Protein AF-A0A062BKN6-F1 (afdb_monomer_lite)

Structure (mmCIF, N/CA/C/O backbone):
data_AF-A0A062BKN6-F1
#
_entry.id   AF-A0A062BKN6-F1
#
loop_
_atom_site.group_PDB
_atom_site.id
_atom_site.type_symbol
_atom_site.label_atom_id
_atom_site.label_alt_id
_atom_site.label_comp_id
_atom_site.label_asym_id
_atom_site.label_entity_id
_atom_site.label_seq_id
_atom_site.pdbx_PDB_ins_code
_atom_site.Cartn_x
_atom_site.Cartn_y
_atom_site.Cartn_z
_atom_site.occupancy
_atom_site.B_iso_or_equiv
_atom_site.auth_seq_id
_atom_site.auth_comp_id
_atom_site.auth_asym_id
_atom_site.auth_atom_id
_atom_site.pdbx_PDB_model_num
ATOM 1 N N . MET A 1 1 ? -64.769 37.125 44.076 1.00 59.03 1 MET A N 1
ATOM 2 C CA . MET A 1 1 ? -63.459 36.777 44.674 1.00 59.03 1 MET A CA 1
ATOM 3 C C . MET A 1 1 ? -63.442 35.307 45.115 1.00 59.03 1 MET A C 1
ATOM 5 O O . MET A 1 1 ? -62.519 34.602 44.735 1.00 59.03 1 MET A O 1
ATOM 9 N N . ASP A 1 2 ? -64.497 34.816 45.781 1.00 69.06 2 ASP A N 1
ATOM 10 C CA . ASP A 1 2 ? -64.629 33.417 46.248 1.00 69.06 2 ASP A CA 1
ATOM 11 C C . ASP A 1 2 ? -64.560 32.317 45.176 1.00 69.06 2 ASP A C 1
ATOM 13 O O . ASP A 1 2 ? -63.909 31.297 45.391 1.00 69.06 2 ASP A O 1
ATOM 17 N N . GLU A 1 3 ? -65.196 32.485 44.014 1.00 72.38 3 GLU A N 1
ATOM 18 C CA . GLU A 1 3 ? -65.127 31.472 42.941 1.00 72.38 3 GLU A CA 1
ATOM 19 C C . GLU A 1 3 ? -63.709 31.292 42.389 1.00 72.38 3 GLU A C 1
ATOM 21 O O . GLU A 1 3 ? -63.304 30.185 42.033 1.00 72.38 3 GLU A O 1
ATOM 26 N N . LEU A 1 4 ? -62.927 32.370 42.371 1.00 70.56 4 LEU A N 1
ATOM 27 C CA . LEU A 1 4 ? -61.546 32.377 41.893 1.00 70.56 4 LEU A CA 1
ATOM 28 C C . LEU A 1 4 ? -60.621 31.659 42.892 1.00 70.56 4 LEU A C 1
ATOM 30 O O . LEU A 1 4 ? -59.760 30.874 42.492 1.00 70.56 4 LEU A O 1
ATOM 34 N N . LEU A 1 5 ? -60.861 31.844 44.194 1.00 73.31 5 LEU A N 1
ATOM 35 C CA . LEU A 1 5 ? -60.201 31.102 45.274 1.00 73.31 5 LEU A CA 1
ATOM 36 C C . LEU A 1 5 ? -60.530 29.603 45.222 1.00 73.31 5 LEU A C 1
ATOM 38 O O . LEU A 1 5 ? -59.617 28.787 45.167 1.00 73.31 5 LEU A O 1
ATOM 42 N N . LYS A 1 6 ? -61.809 29.225 45.108 1.00 77.81 6 LYS A N 1
ATOM 43 C CA . LYS A 1 6 ? -62.216 27.808 45.003 1.00 77.81 6 LYS A CA 1
ATOM 44 C C . LYS A 1 6 ? -61.633 27.115 43.771 1.00 77.81 6 LYS A C 1
ATOM 46 O O . LYS A 1 6 ? -61.153 25.986 43.853 1.00 77.81 6 LYS A O 1
ATOM 51 N N . THR A 1 7 ? -61.648 27.796 42.625 1.00 77.81 7 THR A N 1
ATOM 52 C CA . THR A 1 7 ? -61.095 27.257 41.373 1.00 77.81 7 THR A CA 1
ATOM 53 C C . THR A 1 7 ? -59.583 27.068 41.476 1.00 77.81 7 THR A C 1
ATOM 55 O O . THR A 1 7 ? -59.047 26.046 41.050 1.00 77.81 7 THR A O 1
ATOM 58 N N . SER A 1 8 ? -58.882 28.027 42.078 1.00 76.44 8 SER A N 1
ATOM 59 C CA . SER A 1 8 ? -57.432 27.949 42.241 1.00 76.44 8 SER A CA 1
ATOM 60 C C . SER A 1 8 ? -57.013 26.889 43.277 1.00 76.44 8 SER A C 1
ATOM 62 O O . SER A 1 8 ? -56.055 26.155 43.028 1.00 76.44 8 SER A O 1
ATOM 64 N N . GLU A 1 9 ? -57.767 26.707 44.369 1.00 80.06 9 GLU A N 1
ATOM 65 C CA . GLU A 1 9 ? -57.581 25.594 45.315 1.00 80.06 9 GLU A CA 1
ATOM 66 C C . GLU A 1 9 ? -57.791 24.227 44.657 1.00 80.06 9 GLU A C 1
ATOM 68 O O . GLU A 1 9 ? -56.998 23.306 44.871 1.00 80.06 9 GLU A O 1
ATOM 73 N N . PHE A 1 10 ? -58.821 24.090 43.817 1.00 84.06 10 PHE A N 1
ATOM 74 C CA . PHE A 1 10 ? -59.066 22.864 43.058 1.00 84.06 10 PHE A CA 1
ATOM 75 C C . PHE A 1 10 ? -57.893 22.528 42.125 1.00 84.06 10 PHE A C 1
ATOM 77 O O . PHE A 1 10 ? -57.417 21.390 42.119 1.00 84.06 10 PHE A O 1
ATOM 84 N N . ILE A 1 11 ? -57.382 23.518 41.382 1.00 82.31 11 ILE A N 1
ATOM 85 C CA . ILE A 1 11 ? -56.224 23.349 40.488 1.00 82.31 11 ILE A CA 1
ATOM 86 C C . ILE A 1 11 ? -54.983 22.930 41.281 1.00 82.31 11 ILE A C 1
ATOM 88 O O . ILE A 1 11 ? -54.288 22.004 40.868 1.00 82.31 11 ILE A O 1
ATOM 92 N N . LYS A 1 12 ? -54.727 23.552 42.438 1.00 82.69 12 LYS A N 1
ATOM 93 C CA . LYS A 1 12 ? -53.606 23.189 43.315 1.00 82.69 12 LYS A CA 1
ATOM 94 C C . LYS A 1 12 ? -53.723 21.754 43.825 1.00 82.69 12 LYS A C 1
ATOM 96 O O . LYS A 1 12 ? -52.754 21.004 43.764 1.00 82.69 12 LYS A O 1
ATOM 101 N N . ASN A 1 13 ? -54.889 21.366 44.339 1.00 83.69 13 ASN A N 1
ATOM 102 C CA . ASN A 1 13 ? -55.091 20.021 44.874 1.00 83.69 13 ASN A CA 1
ATOM 103 C C . ASN A 1 13 ? -54.926 18.968 43.776 1.00 83.69 13 ASN A C 1
ATOM 105 O O . ASN A 1 13 ? -54.244 17.971 43.993 1.00 83.69 13 ASN A O 1
ATOM 109 N N . LYS A 1 14 ? -55.455 19.237 42.575 1.00 85.62 14 LYS A N 1
ATOM 110 C CA . LYS A 1 14 ? -55.257 18.374 41.409 1.00 85.62 14 LYS A CA 1
ATOM 111 C C . LYS A 1 14 ? -53.783 18.292 41.000 1.00 85.62 14 LYS A C 1
ATOM 113 O O . LYS A 1 14 ? -53.287 17.190 40.800 1.00 85.62 14 LYS A O 1
ATOM 118 N N . ALA A 1 15 ? -53.066 19.418 40.947 1.00 82.31 15 ALA A N 1
ATOM 119 C CA . ALA A 1 15 ? -51.631 19.440 40.653 1.00 82.31 15 ALA A CA 1
ATOM 120 C C . ALA A 1 15 ? -50.822 18.628 41.679 1.00 82.31 15 ALA A C 1
ATOM 122 O O . ALA A 1 15 ? -49.964 17.844 41.292 1.00 82.31 15 ALA A O 1
ATOM 123 N N . LYS A 1 16 ? -51.156 18.725 42.971 1.00 82.25 16 LYS A N 1
ATOM 124 C CA . LYS A 1 16 ? -50.506 17.955 44.040 1.00 82.25 16 LYS A CA 1
ATOM 125 C C . LYS A 1 16 ? -50.763 16.446 43.931 1.00 82.25 16 LYS A C 1
ATOM 127 O O . LYS A 1 16 ? -49.864 15.652 44.194 1.00 82.25 16 LYS A O 1
ATOM 132 N N . THR A 1 17 ? -51.967 16.029 43.536 1.00 84.44 17 THR A N 1
ATOM 133 C CA . THR A 1 17 ? -52.257 14.612 43.254 1.00 84.44 17 THR A CA 1
ATOM 134 C C . THR A 1 17 ? -51.432 14.105 42.068 1.00 84.44 17 THR A C 1
ATOM 136 O O . THR A 1 17 ? -50.849 13.023 42.140 1.00 84.44 17 THR A O 1
ATOM 139 N N . GLU A 1 18 ? -51.311 14.900 41.005 1.00 84.56 18 GLU A N 1
ATOM 140 C CA . GLU A 1 18 ? -50.476 14.556 39.849 1.00 84.56 18 GLU A CA 1
ATOM 141 C C . GLU A 1 18 ? -48.975 14.505 40.216 1.00 84.56 18 GLU A C 1
ATOM 143 O O . GLU A 1 18 ? -48.290 13.573 39.804 1.00 84.56 18 GLU A O 1
ATOM 148 N N . GLU A 1 19 ? -48.457 15.415 41.056 1.00 79.12 19 GLU A N 1
ATOM 149 C CA . GLU A 1 19 ? -47.071 15.356 41.577 1.00 79.12 19 GLU A CA 1
ATOM 150 C C . GLU A 1 19 ? -46.770 14.015 42.258 1.00 79.12 19 GLU A C 1
ATOM 152 O O . GLU A 1 19 ? -45.722 13.414 42.019 1.00 79.12 19 GLU A O 1
ATOM 157 N N . THR A 1 20 ? -47.702 13.514 43.080 1.00 77.75 20 THR A N 1
ATOM 158 C CA . THR A 1 20 ? -47.538 12.209 43.741 1.00 77.75 20 THR A CA 1
ATOM 159 C C . THR A 1 20 ? -47.591 11.036 42.764 1.00 77.75 20 THR A C 1
ATOM 161 O O . THR A 1 20 ? -46.888 10.048 42.964 1.00 77.75 20 THR A O 1
ATOM 164 N N . PHE A 1 21 ? -48.375 11.145 41.686 1.00 81.00 21 PHE A N 1
ATOM 165 C CA . PHE A 1 21 ? -48.460 10.123 40.641 1.00 81.00 21 PHE A CA 1
ATOM 166 C C . PHE A 1 21 ? -47.182 10.057 39.786 1.00 81.00 21 PHE A C 1
ATOM 168 O O . PHE A 1 21 ? -46.759 8.974 39.383 1.00 81.00 21 PHE A O 1
ATOM 175 N N . TYR A 1 22 ? -46.536 11.202 39.544 1.00 83.31 22 TYR A N 1
ATOM 176 C CA . TYR A 1 22 ? -45.277 11.311 38.794 1.00 83.31 22 TYR A CA 1
ATOM 177 C C . TYR A 1 22 ? -44.025 11.318 39.687 1.00 83.31 22 TYR A C 1
ATOM 179 O O . TYR A 1 22 ? -42.979 11.844 39.292 1.00 83.31 22 TYR A O 1
ATOM 187 N N . ALA A 1 23 ? -44.112 10.736 40.885 1.00 76.94 23 ALA A N 1
ATOM 188 C CA . ALA A 1 23 ? -42.950 10.526 41.737 1.00 76.94 23 ALA A CA 1
ATOM 189 C C . ALA A 1 23 ? -41.896 9.657 41.024 1.00 76.94 23 ALA A C 1
ATOM 191 O O . ALA A 1 23 ? -42.231 8.715 40.302 1.00 76.94 23 ALA A O 1
ATOM 192 N N . ALA A 1 24 ? -40.620 9.995 41.219 1.00 78.19 24 ALA A N 1
ATOM 193 C CA . ALA A 1 24 ? -39.510 9.331 40.545 1.00 78.19 24 ALA A CA 1
ATOM 194 C C . ALA A 1 24 ? -39.368 7.871 41.000 1.00 78.19 24 ALA A C 1
ATOM 196 O O . ALA A 1 24 ? -39.336 7.595 42.203 1.00 78.19 24 ALA A O 1
ATOM 197 N N . ALA A 1 25 ? -39.223 6.953 40.044 1.00 80.19 25 ALA A N 1
ATOM 198 C CA . ALA A 1 25 ? -38.857 5.568 40.314 1.00 80.19 25 ALA A CA 1
ATOM 199 C C . ALA A 1 25 ? -37.353 5.338 40.093 1.00 80.19 25 ALA A C 1
ATOM 201 O O . ALA A 1 25 ? -36.743 5.873 39.164 1.00 80.19 25 ALA A O 1
ATOM 202 N N . THR A 1 26 ? -36.742 4.496 40.927 1.00 82.12 26 THR A N 1
ATOM 203 C CA . THR A 1 26 ? -35.334 4.111 40.765 1.00 82.12 26 THR A CA 1
ATOM 204 C C . THR A 1 26 ? -35.202 3.079 39.645 1.00 82.12 26 THR A C 1
ATOM 206 O O . THR A 1 26 ? -35.396 1.889 39.872 1.00 82.12 26 THR A O 1
ATOM 209 N N . VAL A 1 27 ? -34.874 3.542 38.436 1.00 89.62 27 VAL A N 1
ATOM 210 C CA . VAL A 1 27 ? -34.699 2.692 37.237 1.00 89.62 27 VAL A CA 1
ATOM 211 C C . VAL A 1 27 ? -33.240 2.530 36.798 1.00 89.62 27 VAL A C 1
ATOM 213 O O . VAL A 1 27 ? -32.940 1.699 35.946 1.00 89.62 27 VAL A O 1
ATOM 216 N N . LEU A 1 28 ? -32.315 3.318 37.361 1.00 90.00 28 LEU A N 1
ATOM 217 C CA . LEU A 1 28 ? -30.899 3.242 36.999 1.00 90.00 28 LEU A CA 1
ATOM 218 C C . LEU A 1 28 ? -30.250 1.988 37.611 1.00 90.00 28 LEU A C 1
ATOM 220 O O . LEU A 1 28 ? -30.329 1.800 38.830 1.00 90.00 28 LEU A O 1
ATOM 224 N N . PRO A 1 29 ? -29.588 1.138 36.805 1.00 91.00 29 PRO A N 1
ATOM 225 C CA . PRO A 1 29 ? -28.905 -0.041 37.310 1.00 91.00 29 PRO A CA 1
ATOM 226 C C . PRO A 1 29 ? -27.623 0.356 38.048 1.00 91.00 29 PRO A C 1
ATOM 228 O O . PRO A 1 29 ? -27.128 1.481 37.947 1.00 91.00 29 PRO A O 1
ATOM 231 N N . LYS A 1 30 ? -27.052 -0.593 38.793 1.00 92.56 30 LYS A N 1
ATOM 232 C CA . LYS A 1 30 ? -25.771 -0.380 39.469 1.00 92.56 30 LYS A CA 1
ATOM 233 C C . LYS A 1 30 ? -24.643 -0.278 38.436 1.00 92.56 30 LYS A C 1
ATOM 235 O O . LYS A 1 30 ? -24.323 -1.260 37.757 1.00 92.56 30 LYS A O 1
ATOM 240 N N . MET A 1 31 ? -24.029 0.899 38.374 1.00 93.44 31 MET A N 1
ATOM 241 C CA . MET A 1 31 ? -22.908 1.208 37.486 1.00 93.44 31 MET A CA 1
ATOM 242 C C . MET A 1 31 ? -21.571 1.159 38.223 1.00 93.44 31 MET A C 1
ATOM 244 O O . MET A 1 31 ? -21.506 1.311 39.447 1.00 93.44 31 MET A O 1
ATOM 248 N N . ASN A 1 32 ? -20.507 0.939 37.463 1.00 94.06 32 ASN A N 1
ATOM 249 C CA . ASN A 1 32 ? -19.136 1.057 37.926 1.00 94.06 32 ASN A CA 1
ATOM 250 C C . ASN A 1 32 ? -18.758 2.537 38.085 1.00 94.06 32 ASN A C 1
ATOM 252 O O . ASN A 1 32 ? -19.298 3.411 37.411 1.00 94.06 32 ASN A O 1
ATOM 256 N N . SER A 1 33 ? -17.835 2.848 38.995 1.00 89.12 33 SER A N 1
ATOM 257 C CA . SER A 1 33 ? -17.356 4.222 39.151 1.00 89.12 33 SER A CA 1
ATOM 258 C C . SER A 1 33 ? -16.526 4.656 37.937 1.00 89.12 33 SER A C 1
ATOM 260 O O . SER A 1 33 ? -15.836 3.855 37.312 1.00 89.12 33 SER A O 1
ATOM 262 N N . ASN A 1 34 ? -16.566 5.955 37.630 1.00 88.62 34 ASN A N 1
ATOM 263 C CA . ASN A 1 34 ? -15.810 6.588 36.541 1.00 88.62 34 ASN A CA 1
ATOM 264 C C . ASN A 1 34 ? -16.203 6.166 35.114 1.00 88.62 34 ASN A C 1
ATOM 266 O O . ASN A 1 34 ? -15.453 6.462 34.184 1.00 88.62 34 ASN A O 1
ATOM 270 N N . THR A 1 35 ? -17.366 5.543 34.917 1.00 95.56 35 THR A N 1
ATOM 271 C CA . THR A 1 35 ? -17.925 5.319 33.576 1.00 95.56 35 THR A CA 1
ATOM 272 C C . THR A 1 35 ? -18.806 6.497 33.155 1.00 95.56 35 THR A C 1
ATOM 274 O O . THR A 1 35 ? -19.274 7.288 33.982 1.00 95.56 35 THR A O 1
ATOM 277 N N . THR A 1 36 ? -19.026 6.679 31.856 1.00 94.38 36 THR A N 1
ATOM 278 C CA . THR A 1 36 ? -19.941 7.719 31.363 1.00 94.38 36 THR A CA 1
ATOM 279 C C . THR A 1 36 ? -21.377 7.463 31.834 1.00 94.38 36 THR A C 1
ATOM 281 O O . THR A 1 36 ? -21.994 8.400 32.352 1.00 94.38 36 THR A O 1
ATOM 284 N N . PRO A 1 37 ? -21.915 6.224 31.766 1.00 94.44 37 PRO A N 1
ATOM 285 C CA . PRO A 1 37 ? -23.248 5.926 32.284 1.00 94.44 37 PRO A CA 1
ATOM 286 C C . PRO A 1 37 ? -23.407 6.157 33.789 1.00 94.44 37 PRO A C 1
ATOM 288 O O . PRO A 1 37 ? -24.498 6.518 34.223 1.00 94.44 37 PRO A O 1
ATOM 291 N N . SER A 1 38 ? -22.348 6.020 34.599 1.00 93.75 38 SER A N 1
ATOM 292 C CA . SER A 1 38 ? -22.441 6.252 36.050 1.00 93.75 38 SER A CA 1
ATOM 293 C C . SER A 1 38 ? -22.750 7.705 36.424 1.00 93.75 38 SER A C 1
ATOM 295 O O . SER A 1 38 ? -23.098 7.980 37.569 1.00 93.75 38 SER A O 1
ATOM 297 N N . LYS A 1 39 ? -22.580 8.647 35.487 1.00 92.25 39 LYS A N 1
ATOM 298 C CA . LYS A 1 39 ? -22.867 10.079 35.674 1.00 92.25 39 LYS A CA 1
ATOM 299 C C . LYS A 1 39 ? -24.294 10.456 35.269 1.00 92.25 39 LYS A C 1
ATOM 301 O O . LYS A 1 39 ? -24.671 11.618 35.410 1.00 92.25 39 LYS A O 1
ATOM 306 N N . LEU A 1 40 ? -25.074 9.510 34.744 1.00 92.75 40 LEU A N 1
ATOM 307 C CA . LEU A 1 40 ? -26.446 9.750 34.320 1.00 92.75 40 LEU A CA 1
ATOM 308 C C . LEU A 1 40 ? -27.325 10.088 35.529 1.00 92.75 40 LEU A C 1
ATOM 310 O O . LEU A 1 40 ? -27.456 9.298 36.461 1.00 92.75 40 LEU A O 1
ATOM 314 N N . VAL A 1 41 ? -27.971 11.251 35.478 1.00 91.75 41 VAL A N 1
ATOM 315 C CA . VAL A 1 41 ? -28.965 11.683 36.463 1.00 91.75 41 VAL A CA 1
ATOM 316 C C . VAL A 1 41 ? -30.269 11.956 35.731 1.00 91.75 41 VAL A C 1
ATOM 318 O O . VAL A 1 41 ? -30.311 12.777 34.817 1.00 91.75 41 VAL A O 1
ATOM 321 N N . ILE A 1 42 ? -31.340 11.270 36.130 1.00 91.94 42 ILE A N 1
ATOM 322 C CA . ILE A 1 42 ? -32.671 11.490 35.560 1.00 91.94 42 ILE A CA 1
ATOM 323 C C . ILE A 1 42 ? -33.225 12.803 36.116 1.00 91.94 42 ILE A C 1
ATOM 325 O O . ILE A 1 42 ? -33.408 12.953 37.323 1.00 91.94 42 ILE A O 1
ATOM 329 N N . SER A 1 43 ? -33.495 13.754 35.227 1.00 91.31 43 SER A N 1
ATOM 330 C CA . SER A 1 43 ? -34.056 15.059 35.570 1.00 91.31 43 SER A CA 1
ATOM 331 C C . SER A 1 43 ? -35.005 15.550 34.477 1.00 91.31 43 SER A C 1
ATOM 333 O O . SER A 1 43 ? -35.022 15.036 33.358 1.00 91.31 43 SER A O 1
ATOM 335 N N . ALA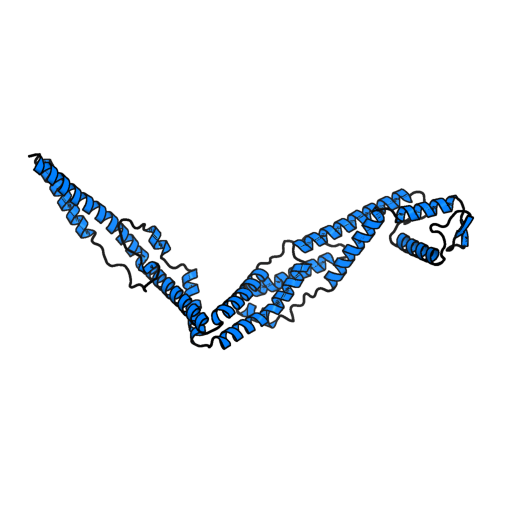 A 1 44 ? -35.779 16.590 34.787 1.00 90.50 44 ALA A N 1
ATOM 336 C CA . ALA A 1 44 ? -36.650 17.238 33.812 1.00 90.50 44 ALA A CA 1
ATOM 337 C C . ALA A 1 44 ? -35.875 17.953 32.686 1.00 90.50 44 ALA A C 1
ATOM 339 O O . ALA A 1 44 ? -36.383 18.093 31.575 1.00 90.50 44 ALA A O 1
ATOM 340 N N . SER A 1 45 ? -34.635 18.375 32.949 1.00 91.19 45 SER A N 1
ATOM 341 C CA . SER A 1 45 ? -33.775 19.037 31.963 1.00 91.19 45 SER A CA 1
ATOM 342 C C . SER A 1 45 ? -33.048 18.067 31.031 1.00 91.19 45 SER A C 1
ATOM 344 O O . SER A 1 45 ? -32.542 18.500 29.998 1.00 91.19 45 SER A O 1
ATOM 346 N N . LEU A 1 46 ? -33.003 16.772 31.363 1.00 92.38 46 LEU A N 1
ATOM 347 C CA . LEU A 1 46 ? -32.351 15.763 30.537 1.00 92.38 46 LEU A CA 1
ATOM 348 C C . LEU A 1 46 ? -33.107 15.576 29.209 1.00 92.38 46 LEU A C 1
ATOM 350 O O . LEU A 1 46 ? -34.334 15.413 29.170 1.00 92.38 46 LEU A O 1
ATOM 354 N N . ASP A 1 47 ? -32.368 15.587 28.101 1.00 91.62 47 ASP A N 1
ATOM 355 C CA . ASP A 1 47 ? -32.907 15.226 26.792 1.00 91.62 47 ASP A CA 1
ATOM 356 C C . ASP A 1 47 ? -32.967 13.690 26.674 1.00 91.62 47 ASP A C 1
ATOM 358 O O . ASP A 1 47 ? -31.926 13.038 26.783 1.00 91.62 47 ASP A O 1
ATOM 362 N N . PRO A 1 48 ? -34.147 13.082 26.427 1.00 90.12 48 PRO A N 1
ATOM 363 C CA . PRO A 1 48 ? -34.263 11.647 26.177 1.00 90.12 48 PRO A CA 1
ATOM 364 C C . PRO A 1 48 ? -33.306 11.112 25.106 1.00 90.12 48 PRO A C 1
ATOM 366 O O . PRO A 1 48 ? -32.914 9.950 25.193 1.00 90.12 48 PRO A O 1
ATOM 369 N N . ASN A 1 49 ? -32.908 11.927 24.124 1.00 90.12 49 ASN A N 1
ATOM 370 C CA . ASN A 1 49 ? -31.971 11.500 23.082 1.00 90.12 49 ASN A CA 1
ATOM 371 C C . ASN A 1 49 ? -30.534 11.329 23.605 1.00 90.12 49 ASN A C 1
ATOM 373 O O . ASN A 1 49 ? -29.768 10.536 23.068 1.00 90.12 49 ASN A O 1
ATOM 377 N N . GLN A 1 50 ? -30.157 12.006 24.696 1.00 92.06 50 GLN A N 1
ATOM 378 C CA . GLN A 1 50 ? -28.841 11.816 25.318 1.00 92.06 50 GLN A CA 1
ATOM 379 C C . GLN A 1 50 ? -28.690 10.424 25.946 1.00 92.06 50 GLN A C 1
ATOM 381 O O . GLN A 1 50 ? -27.573 9.931 26.069 1.00 92.06 50 GLN A O 1
ATOM 386 N N . VAL A 1 51 ? -29.799 9.751 26.280 1.00 93.06 51 VAL A N 1
ATOM 387 C CA . VAL A 1 51 ? -29.785 8.356 26.755 1.00 93.06 51 VAL A CA 1
ATOM 388 C C . VAL A 1 51 ? -29.335 7.405 25.643 1.00 93.06 51 VAL A C 1
ATOM 390 O O . VAL A 1 51 ? -28.645 6.425 25.917 1.00 93.06 51 VAL A O 1
ATOM 393 N N . ASP A 1 52 ? -29.665 7.706 24.382 1.00 92.75 52 ASP A N 1
ATOM 394 C CA . ASP A 1 52 ? -29.235 6.896 23.236 1.00 92.75 52 ASP A CA 1
ATOM 395 C C . ASP A 1 52 ? -27.709 6.901 23.088 1.00 92.75 52 ASP A C 1
ATOM 397 O O . ASP A 1 52 ? -27.116 5.864 22.806 1.00 92.75 52 ASP A O 1
ATOM 401 N N . LEU A 1 53 ? -27.061 8.038 23.362 1.00 92.75 53 LEU A N 1
ATOM 402 C CA . LEU A 1 53 ? -25.600 8.178 23.311 1.00 92.75 53 LEU A CA 1
ATOM 403 C C . LEU A 1 53 ? -24.881 7.379 24.409 1.00 92.75 53 LEU A C 1
ATOM 405 O O . LEU A 1 53 ? -23.687 7.104 24.289 1.00 92.75 53 LEU A O 1
ATOM 409 N N . LEU A 1 54 ? -25.593 7.002 25.474 1.00 95.00 54 LEU A N 1
ATOM 410 C CA . LEU A 1 54 ? -25.084 6.191 26.582 1.00 95.00 54 LEU A CA 1
ATOM 411 C C . LEU A 1 54 ? -25.309 4.685 26.379 1.00 95.00 54 LEU A C 1
ATOM 413 O O . LEU A 1 54 ? -24.857 3.897 27.204 1.00 95.00 54 LEU A O 1
ATOM 417 N N . CYS A 1 55 ? -25.993 4.284 25.308 1.00 95.00 55 CYS A N 1
ATOM 418 C CA . CYS A 1 55 ? -26.187 2.883 24.945 1.00 95.00 55 CYS A CA 1
ATOM 419 C C . CYS A 1 55 ? -24.964 2.349 24.194 1.00 95.00 55 CYS A C 1
ATOM 421 O O . CYS A 1 55 ? -24.423 3.051 23.339 1.00 95.00 55 CYS A O 1
ATOM 423 N N . ALA A 1 56 ? -24.560 1.105 24.462 1.00 95.31 56 ALA A N 1
ATOM 424 C CA . ALA A 1 56 ? -23.468 0.475 23.720 1.00 95.31 56 ALA A CA 1
ATOM 425 C C . ALA A 1 56 ? -23.842 0.287 22.236 1.00 95.31 56 ALA A C 1
ATOM 427 O O . ALA A 1 56 ? -24.998 0.001 21.911 1.00 95.31 56 ALA A O 1
ATOM 428 N N . THR A 1 57 ? -22.875 0.439 21.328 1.00 95.06 57 THR A N 1
ATOM 429 C CA . THR A 1 57 ? -23.088 0.102 19.908 1.00 95.06 57 THR A CA 1
ATOM 430 C C . THR A 1 57 ? -22.852 -1.384 19.646 1.00 95.06 57 THR A C 1
ATOM 432 O O . THR A 1 57 ? -22.236 -2.089 20.447 1.00 95.06 57 THR A O 1
ATOM 435 N N . GLN A 1 58 ? -23.306 -1.879 18.492 1.00 92.62 58 GLN A N 1
ATOM 436 C CA . GLN A 1 58 ? -23.062 -3.269 18.109 1.00 92.62 58 GLN A CA 1
ATOM 437 C C . GLN A 1 58 ? -21.565 -3.563 17.922 1.00 92.62 58 GLN A C 1
ATOM 439 O O . GLN A 1 58 ? -21.132 -4.688 18.176 1.00 92.62 58 GLN A O 1
ATOM 444 N N . GLU A 1 59 ? -20.773 -2.579 17.485 1.00 92.19 59 GLU A N 1
ATOM 445 C CA . GLU A 1 59 ? -19.315 -2.693 17.425 1.00 92.19 59 GLU A CA 1
ATOM 446 C C . GLU A 1 59 ? -18.699 -2.765 18.824 1.00 92.19 59 GLU A C 1
ATOM 448 O O . GLU A 1 59 ? -17.860 -3.631 19.050 1.00 92.19 59 GLU A O 1
ATOM 453 N N . GLU A 1 60 ? -19.144 -1.933 19.773 1.00 94.12 60 GLU A N 1
ATOM 454 C CA . GLU A 1 60 ? -18.648 -1.964 21.160 1.00 94.12 60 GLU A CA 1
ATOM 455 C C . GLU A 1 60 ? -18.932 -3.316 21.833 1.00 94.12 60 GLU A C 1
ATOM 457 O O . GLU A 1 60 ? -18.080 -3.867 22.527 1.00 94.12 60 GLU A O 1
ATOM 462 N N . LEU A 1 61 ? -20.104 -3.906 21.582 1.00 92.75 61 LEU A N 1
ATOM 463 C CA . LEU A 1 61 ? -20.443 -5.231 22.111 1.00 92.75 61 LEU A CA 1
ATOM 464 C C . LEU A 1 61 ? -19.568 -6.347 21.519 1.00 92.75 61 LEU A C 1
ATOM 466 O O . LEU A 1 61 ? -19.256 -7.311 22.217 1.00 92.75 61 LEU A O 1
ATOM 470 N N . LYS A 1 62 ? -19.146 -6.222 20.253 1.00 90.19 62 LYS A N 1
ATOM 471 C CA . LYS A 1 62 ? -18.177 -7.146 19.637 1.00 90.19 62 LYS A CA 1
ATOM 472 C C . LYS A 1 62 ? -16.762 -6.924 20.183 1.00 90.19 62 LYS A C 1
ATOM 474 O O . LYS A 1 62 ? -16.068 -7.890 20.466 1.00 90.19 62 LYS A O 1
ATOM 479 N N . GLU A 1 63 ? -16.362 -5.667 20.382 1.00 93.44 63 GLU A N 1
ATOM 480 C CA . GLU A 1 63 ? -15.072 -5.278 20.977 1.00 93.44 63 GLU A CA 1
ATOM 481 C C . GLU A 1 63 ? -14.896 -5.871 22.389 1.00 93.44 63 GLU A C 1
ATOM 483 O O . GLU A 1 63 ? -13.793 -6.256 22.780 1.00 93.44 63 GLU A O 1
ATOM 488 N N . LEU A 1 64 ? -15.986 -5.987 23.156 1.00 93.44 64 LEU A N 1
ATOM 489 C CA . LEU A 1 64 ? -15.960 -6.434 24.549 1.00 93.44 64 LEU A CA 1
ATOM 490 C C . LEU A 1 64 ? -15.344 -7.830 24.741 1.00 93.44 64 LEU A C 1
ATOM 492 O O . LEU A 1 64 ? -14.608 -8.041 25.710 1.00 93.44 64 LEU A O 1
ATOM 496 N N . SER A 1 65 ? -15.630 -8.789 23.852 1.00 90.00 65 SER A N 1
ATOM 497 C CA . SER A 1 65 ? -15.042 -10.133 23.950 1.00 90.00 65 SER A CA 1
ATOM 498 C C . SER A 1 65 ? -13.538 -10.111 23.706 1.00 90.00 65 SER A C 1
ATOM 500 O O . SER A 1 65 ? -12.792 -10.753 24.447 1.00 90.00 65 SER A O 1
ATOM 502 N N . ASP A 1 66 ? -13.097 -9.328 22.725 1.00 90.56 66 ASP A N 1
ATOM 503 C CA . ASP A 1 66 ? -11.689 -9.226 22.344 1.00 90.56 66 ASP A CA 1
ATOM 504 C C . ASP A 1 66 ? -10.883 -8.565 23.467 1.00 90.56 66 ASP A C 1
ATOM 506 O O . ASP A 1 66 ? -9.864 -9.100 23.900 1.00 90.56 66 ASP A O 1
ATOM 510 N N . LEU A 1 67 ? -11.399 -7.474 24.047 1.00 94.81 67 LEU A N 1
ATOM 511 C CA . LEU A 1 67 ? -10.768 -6.799 25.185 1.00 94.81 67 LEU A CA 1
ATOM 512 C C . LEU A 1 67 ? -10.589 -7.719 26.396 1.00 94.81 67 LEU A C 1
ATOM 514 O O . LEU A 1 67 ? -9.564 -7.647 27.075 1.00 94.81 67 LEU A O 1
ATOM 518 N N . ARG A 1 68 ? -11.568 -8.585 26.686 1.00 94.38 68 ARG A N 1
ATOM 519 C CA . ARG A 1 68 ? -11.471 -9.544 27.798 1.00 94.38 68 ARG A CA 1
ATOM 520 C C . ARG A 1 68 ? -10.362 -10.567 27.557 1.00 94.38 68 ARG A C 1
ATOM 522 O O . ARG A 1 68 ? -9.598 -10.848 28.478 1.00 94.38 68 ARG A O 1
ATOM 529 N N . VAL A 1 69 ? -10.250 -11.088 26.335 1.00 93.56 69 VAL A N 1
ATOM 530 C CA . VAL A 1 69 ? -9.171 -12.015 25.956 1.00 93.56 69 VAL A CA 1
ATOM 531 C C . VAL A 1 69 ? -7.812 -11.323 26.044 1.00 93.56 69 VAL A C 1
ATOM 533 O O . VAL A 1 69 ? -6.890 -11.873 26.642 1.00 93.56 69 VAL A O 1
ATOM 536 N N . GLU A 1 70 ? -7.698 -10.097 25.534 1.00 93.31 70 GLU A N 1
ATOM 537 C CA . GLU A 1 70 ? -6.458 -9.321 25.589 1.00 93.31 70 GLU A CA 1
ATOM 538 C C . GLU A 1 70 ? -6.022 -9.019 27.029 1.00 93.31 70 GLU A C 1
ATOM 540 O O . GLU A 1 70 ? -4.848 -9.160 27.356 1.00 93.31 70 GLU A O 1
ATOM 545 N N . VAL A 1 71 ? -6.944 -8.630 27.920 1.00 95.94 71 VAL A N 1
ATOM 546 C CA . VAL A 1 71 ? -6.615 -8.405 29.340 1.00 95.94 71 VAL A CA 1
ATOM 547 C C . VAL A 1 71 ? -6.091 -9.687 29.985 1.00 95.94 71 VAL A C 1
ATOM 549 O O . VAL A 1 71 ? -5.074 -9.636 30.675 1.00 95.94 71 VAL A O 1
ATOM 552 N N . LEU A 1 72 ? -6.721 -10.835 29.718 1.00 95.25 72 LEU A N 1
ATOM 553 C CA . LEU A 1 72 ? -6.241 -12.127 30.214 1.00 95.25 72 LEU A CA 1
ATOM 554 C C . LEU A 1 72 ? -4.859 -12.487 29.645 1.00 95.25 72 LEU A C 1
ATOM 556 O O . LEU A 1 72 ? -4.018 -13.010 30.375 1.00 95.25 72 LEU A O 1
ATOM 560 N N . GLU A 1 73 ? -4.593 -12.210 28.367 1.00 93.94 73 GLU A N 1
ATOM 561 C CA . GLU A 1 73 ? -3.275 -12.425 27.750 1.00 93.94 73 GLU A CA 1
ATOM 562 C C . GLU A 1 73 ? -2.205 -11.540 28.414 1.00 93.94 73 GLU A C 1
ATOM 564 O O . GLU A 1 73 ? -1.123 -12.030 28.748 1.00 93.94 73 GLU A O 1
ATOM 569 N N . LEU A 1 74 ? -2.522 -10.267 28.679 1.00 95.44 74 LEU A N 1
ATOM 570 C CA . LEU A 1 74 ? -1.626 -9.321 29.350 1.00 95.44 74 LEU A CA 1
ATOM 571 C C . LEU A 1 74 ? -1.332 -9.709 30.809 1.00 95.44 74 LEU A C 1
ATOM 573 O O . LEU A 1 74 ? -0.205 -9.534 31.274 1.00 95.44 74 LEU A O 1
ATOM 577 N N . GLU A 1 75 ? -2.324 -10.220 31.540 1.00 95.19 75 GLU A N 1
ATOM 578 C CA . GLU A 1 75 ? -2.174 -10.625 32.944 1.00 95.19 75 GLU A CA 1
ATOM 579 C C . GLU A 1 75 ? -1.376 -11.924 33.104 1.00 95.19 75 GLU A C 1
ATOM 581 O O . GLU A 1 75 ? -0.591 -12.052 34.043 1.00 95.19 75 GLU A O 1
ATOM 586 N N . ASN A 1 76 ? -1.532 -12.868 32.173 1.00 95.75 76 ASN A N 1
ATOM 587 C CA . ASN A 1 76 ? -0.921 -14.197 32.266 1.00 95.75 76 ASN A CA 1
ATOM 588 C C . ASN A 1 76 ? 0.514 -14.278 31.719 1.00 95.75 76 ASN A C 1
ATOM 590 O O . ASN A 1 76 ? 1.134 -15.340 31.790 1.00 95.75 76 ASN A O 1
ATOM 594 N N . ASN A 1 77 ? 1.056 -13.193 31.158 1.00 95.25 77 ASN A N 1
ATOM 595 C CA . ASN A 1 77 ? 2.374 -13.198 30.527 1.00 95.25 77 ASN A CA 1
ATOM 596 C C . ASN A 1 77 ? 3.268 -12.043 31.012 1.00 95.25 77 ASN A C 1
ATOM 598 O O . ASN A 1 77 ? 2.812 -10.966 31.417 1.00 95.25 77 ASN A O 1
ATOM 602 N N . THR A 1 78 ? 4.584 -12.263 30.966 1.00 95.38 78 THR A N 1
ATOM 603 C CA . THR A 1 78 ? 5.562 -11.205 31.256 1.00 95.38 78 THR A CA 1
ATOM 604 C C . THR A 1 78 ? 5.643 -10.216 30.086 1.00 95.38 78 THR A C 1
ATOM 606 O O . THR A 1 78 ? 5.352 -10.601 28.945 1.00 95.38 78 THR A O 1
ATOM 609 N N . PRO A 1 79 ? 6.031 -8.947 30.327 1.00 95.75 79 PRO A N 1
ATOM 610 C CA . PRO A 1 79 ? 6.212 -7.973 29.250 1.00 95.75 79 PRO A CA 1
ATOM 611 C C . PRO A 1 79 ? 7.186 -8.470 28.169 1.00 95.75 79 PRO A C 1
ATOM 613 O O . PRO A 1 79 ? 6.930 -8.299 26.979 1.00 95.75 79 PRO A O 1
ATOM 616 N N . GLU A 1 80 ? 8.262 -9.159 28.562 1.00 95.62 80 GLU A N 1
ATOM 617 C CA . GLU A 1 80 ? 9.278 -9.688 27.646 1.00 95.62 80 GLU A CA 1
ATOM 618 C C . GLU A 1 80 ? 8.685 -10.720 26.691 1.00 95.62 80 GLU A C 1
ATOM 620 O O . GLU A 1 80 ? 8.898 -10.616 25.482 1.00 95.62 80 GLU A O 1
ATOM 625 N N . LYS A 1 81 ? 7.911 -11.674 27.224 1.00 96.31 81 LYS A N 1
ATOM 626 C CA . LYS A 1 81 ? 7.274 -12.727 26.430 1.00 96.31 81 LYS A CA 1
ATOM 627 C C . LYS A 1 81 ? 6.267 -12.138 25.444 1.00 96.31 81 LYS A C 1
ATOM 629 O O . LYS A 1 81 ? 6.315 -12.460 24.263 1.00 96.31 81 LYS A O 1
ATOM 634 N N . LEU A 1 82 ? 5.405 -11.228 25.904 1.00 95.81 82 LEU A N 1
ATOM 635 C CA . LEU A 1 82 ? 4.420 -10.552 25.047 1.00 95.81 82 LEU A CA 1
ATOM 636 C C . LEU A 1 82 ? 5.099 -9.763 23.927 1.00 95.81 82 LEU A C 1
ATOM 638 O O . LEU A 1 82 ? 4.713 -9.865 22.764 1.00 95.81 82 LEU A O 1
ATOM 642 N N . ARG A 1 83 ? 6.151 -9.009 24.260 1.00 95.69 83 ARG A N 1
ATOM 643 C CA . ARG A 1 83 ? 6.914 -8.241 23.275 1.00 95.69 83 ARG A CA 1
ATOM 644 C C . ARG A 1 83 ? 7.561 -9.151 22.238 1.00 95.69 83 ARG A C 1
ATOM 646 O O . ARG A 1 83 ? 7.535 -8.831 21.052 1.00 95.69 83 ARG A O 1
ATOM 653 N N . GLU A 1 84 ? 8.142 -10.269 22.667 1.00 96.38 84 GLU A N 1
ATOM 654 C CA . GLU A 1 84 ? 8.722 -11.254 21.757 1.00 96.38 84 GLU A CA 1
ATOM 655 C C . GLU A 1 84 ? 7.656 -11.863 20.838 1.00 96.38 84 GLU A C 1
ATOM 657 O O . GLU A 1 84 ? 7.864 -11.945 19.628 1.00 96.38 84 GLU A O 1
ATOM 662 N N . GLU A 1 85 ? 6.486 -12.217 21.371 1.00 95.31 85 GLU A N 1
ATOM 663 C CA . GLU A 1 85 ? 5.372 -12.737 20.579 1.00 95.31 85 GLU A CA 1
ATOM 664 C C . GLU A 1 85 ? 4.867 -11.729 19.540 1.00 95.31 85 GLU A C 1
ATOM 666 O O . GLU A 1 85 ? 4.753 -12.080 18.362 1.00 95.31 85 GLU A O 1
ATOM 671 N N . TYR A 1 86 ? 4.603 -10.478 19.930 1.00 95.69 86 TYR A N 1
ATOM 672 C CA . TYR A 1 86 ? 4.161 -9.431 19.001 1.00 95.69 86 TYR A CA 1
ATOM 673 C C . TYR A 1 86 ? 5.210 -9.153 17.924 1.00 95.69 86 TYR A C 1
ATOM 675 O O . TYR A 1 86 ? 4.877 -9.129 16.735 1.00 95.69 86 TYR A O 1
ATOM 683 N N . LYS A 1 87 ? 6.487 -9.066 18.318 1.00 96.25 87 LYS A N 1
ATOM 684 C CA . LYS A 1 87 ? 7.610 -8.912 17.391 1.00 96.25 87 LYS A CA 1
ATOM 685 C C . LYS A 1 87 ? 7.689 -10.075 16.410 1.00 96.25 87 LYS A C 1
ATOM 687 O O . LYS A 1 87 ? 7.814 -9.853 15.209 1.00 96.25 87 LYS A O 1
ATOM 692 N N . ASN A 1 88 ? 7.583 -11.313 16.884 1.00 95.81 88 ASN A N 1
ATOM 693 C CA . ASN A 1 88 ? 7.630 -12.498 16.031 1.00 95.81 88 ASN A CA 1
ATOM 694 C C . ASN A 1 88 ? 6.441 -12.540 15.062 1.00 95.81 88 ASN A C 1
ATOM 696 O O . ASN A 1 88 ? 6.632 -12.814 13.877 1.00 95.81 88 ASN A O 1
ATOM 700 N N . ARG A 1 89 ? 5.225 -12.215 15.527 1.00 94.06 89 ARG A N 1
ATOM 701 C CA . ARG A 1 89 ? 4.036 -12.084 14.664 1.00 94.06 89 ARG A CA 1
ATOM 702 C C . ARG A 1 89 ? 4.263 -11.017 13.590 1.00 94.06 89 ARG A C 1
ATOM 704 O O . ARG A 1 89 ? 3.964 -11.260 12.425 1.00 94.06 89 ARG A O 1
ATOM 711 N N . ARG A 1 90 ? 4.848 -9.872 13.948 1.00 96.06 90 ARG A N 1
ATOM 712 C CA . ARG A 1 90 ? 5.139 -8.784 13.009 1.00 96.06 90 ARG A CA 1
ATOM 713 C C . ARG A 1 90 ? 6.187 -9.177 11.975 1.00 96.06 90 ARG A C 1
ATOM 715 O O . ARG A 1 90 ? 5.945 -9.032 10.780 1.00 96.06 90 ARG A O 1
ATOM 722 N N . LEU A 1 91 ? 7.320 -9.720 12.416 1.00 95.44 91 LEU A N 1
ATOM 723 C CA . LEU A 1 91 ? 8.428 -10.111 11.541 1.00 95.44 91 LEU A CA 1
ATOM 724 C C . LEU A 1 91 ? 8.050 -11.211 10.541 1.00 95.44 91 LEU A C 1
ATOM 726 O O . LEU A 1 91 ? 8.673 -11.298 9.488 1.00 95.44 91 LEU A O 1
ATOM 730 N N . ARG A 1 92 ? 7.011 -12.010 10.814 1.00 94.81 92 ARG A N 1
ATOM 731 C CA . ARG A 1 92 ? 6.445 -12.951 9.830 1.00 94.81 92 ARG A CA 1
ATOM 732 C C . ARG A 1 92 ? 5.703 -12.257 8.682 1.00 94.81 92 ARG A C 1
ATOM 734 O O . ARG A 1 92 ? 5.655 -12.801 7.585 1.00 94.81 92 ARG A O 1
ATOM 741 N N . ILE A 1 93 ? 5.131 -11.076 8.920 1.00 96.00 93 ILE A N 1
ATOM 742 C CA . ILE A 1 93 ? 4.314 -10.334 7.944 1.00 96.00 93 ILE A CA 1
ATOM 743 C C . ILE A 1 93 ? 5.168 -9.346 7.137 1.00 96.00 93 ILE A C 1
ATOM 745 O O . ILE A 1 93 ? 4.934 -9.156 5.944 1.00 96.00 93 ILE A O 1
ATOM 749 N N . VAL A 1 94 ? 6.181 -8.740 7.764 1.00 97.06 94 VAL A N 1
ATOM 750 C CA . VAL A 1 94 ? 7.056 -7.722 7.147 1.00 97.06 94 VAL A CA 1
ATOM 751 C C . VAL A 1 94 ? 7.628 -8.140 5.777 1.00 97.06 94 VAL A C 1
ATOM 753 O O . VAL A 1 94 ? 7.601 -7.315 4.867 1.00 97.06 94 VAL A O 1
ATOM 756 N N . PRO A 1 95 ? 8.083 -9.387 5.541 1.00 97.50 95 PRO A N 1
ATOM 757 C CA . PRO A 1 95 ? 8.564 -9.788 4.218 1.00 97.50 95 PRO A CA 1
ATOM 758 C C . PRO A 1 95 ? 7.517 -9.636 3.106 1.00 97.50 95 PRO A C 1
ATOM 760 O O . PRO A 1 95 ? 7.857 -9.185 2.012 1.00 97.50 95 PRO A O 1
ATOM 763 N N . LEU A 1 96 ? 6.247 -9.959 3.386 1.00 97.81 96 LEU A N 1
ATOM 764 C CA . LEU A 1 96 ? 5.144 -9.770 2.439 1.00 97.81 96 LEU A CA 1
ATOM 765 C C . LEU A 1 96 ? 4.870 -8.278 2.206 1.00 97.81 96 LEU A C 1
ATOM 767 O O . LEU A 1 96 ? 4.637 -7.861 1.074 1.00 97.81 96 LEU A O 1
ATOM 771 N N . GLN A 1 97 ? 4.944 -7.457 3.256 1.00 97.94 97 GLN A N 1
ATOM 772 C CA . GLN A 1 97 ? 4.812 -6.003 3.136 1.00 97.94 97 GLN A CA 1
ATOM 773 C C . GLN A 1 97 ? 5.898 -5.409 2.233 1.00 97.94 97 GLN A C 1
ATOM 775 O O . GLN A 1 97 ? 5.580 -4.646 1.322 1.00 97.94 97 GLN A O 1
ATOM 780 N N . VAL A 1 98 ? 7.167 -5.756 2.463 1.00 98.12 98 VAL A N 1
ATOM 781 C CA . VAL A 1 98 ? 8.307 -5.270 1.666 1.00 98.12 98 VAL A CA 1
ATOM 782 C C . VAL A 1 98 ? 8.156 -5.690 0.207 1.00 98.12 98 VAL A C 1
ATOM 784 O O . VAL A 1 98 ? 8.358 -4.879 -0.697 1.00 98.12 98 VAL A O 1
ATOM 787 N N . PHE A 1 99 ? 7.731 -6.931 -0.021 1.00 98.25 99 PHE A N 1
ATOM 788 C CA . PHE A 1 99 ? 7.442 -7.446 -1.352 1.00 98.25 99 PHE A CA 1
ATOM 789 C C . PHE A 1 99 ? 6.377 -6.617 -2.076 1.00 98.25 99 PHE A C 1
ATOM 791 O O . PHE A 1 99 ? 6.656 -6.060 -3.139 1.00 98.25 99 PHE A O 1
ATOM 798 N N . LEU A 1 100 ? 5.197 -6.454 -1.469 1.00 98.19 100 LEU A N 1
ATOM 799 C CA . LEU A 1 100 ? 4.108 -5.659 -2.042 1.00 98.19 100 LEU A CA 1
ATOM 800 C C . LEU A 1 100 ? 4.526 -4.203 -2.262 1.00 98.19 100 LEU A C 1
ATOM 802 O O . LEU A 1 100 ? 4.249 -3.648 -3.319 1.00 98.19 100 LEU A O 1
ATOM 806 N N . THR A 1 101 ? 5.252 -3.612 -1.310 1.00 98.12 101 THR A N 1
ATOM 807 C CA . THR A 1 101 ? 5.784 -2.245 -1.426 1.00 98.12 101 THR A CA 1
ATOM 808 C C . THR A 1 101 ? 6.668 -2.102 -2.662 1.00 98.12 101 THR A C 1
ATOM 810 O O . THR A 1 101 ? 6.523 -1.140 -3.409 1.00 98.12 101 THR A O 1
ATOM 813 N N . SER A 1 102 ? 7.558 -3.066 -2.922 1.00 97.50 102 SER A N 1
ATOM 814 C CA . SER A 1 102 ? 8.444 -2.994 -4.089 1.00 97.50 102 SER A CA 1
ATOM 815 C C . SER A 1 102 ? 7.682 -3.077 -5.415 1.00 97.50 102 SER A C 1
ATOM 817 O O . SER A 1 102 ? 7.974 -2.308 -6.327 1.00 97.50 102 SER A O 1
ATOM 819 N N . LEU A 1 103 ? 6.659 -3.934 -5.509 1.00 98.06 103 LEU A N 1
ATOM 820 C CA . LEU A 1 103 ? 5.810 -4.016 -6.699 1.00 98.06 103 LEU A CA 1
ATOM 821 C C . LEU A 1 103 ? 4.950 -2.759 -6.886 1.00 98.06 103 LEU A C 1
ATOM 823 O O . LEU A 1 103 ? 4.866 -2.241 -7.997 1.00 98.06 103 LEU A O 1
ATOM 827 N N . ILE A 1 104 ? 4.342 -2.238 -5.815 1.00 97.50 104 ILE A N 1
ATOM 828 C CA . ILE A 1 104 ? 3.515 -1.021 -5.862 1.00 97.50 104 ILE A CA 1
ATOM 829 C C . ILE A 1 104 ? 4.356 0.197 -6.261 1.00 97.50 104 ILE A C 1
ATOM 831 O O . ILE A 1 104 ? 3.897 1.014 -7.051 1.00 97.50 104 ILE A O 1
ATOM 835 N N . ASN A 1 105 ? 5.596 0.318 -5.788 1.00 96.56 105 ASN A N 1
ATOM 836 C CA . ASN A 1 105 ? 6.459 1.443 -6.164 1.00 96.56 105 ASN A CA 1
ATOM 837 C C . ASN A 1 105 ? 6.819 1.449 -7.660 1.00 96.56 105 ASN A C 1
ATOM 839 O O . ASN A 1 105 ? 7.033 2.514 -8.237 1.00 96.56 105 ASN A O 1
ATOM 843 N N . GLU A 1 106 ? 6.879 0.276 -8.295 1.00 96.62 106 GLU A N 1
ATOM 844 C CA . GLU A 1 106 ? 7.241 0.142 -9.711 1.00 96.62 106 GLU A CA 1
ATOM 845 C C . GLU A 1 106 ? 6.018 0.096 -10.648 1.00 96.62 106 GLU A C 1
ATOM 847 O O . GLU A 1 106 ? 6.141 0.419 -11.828 1.00 96.62 106 GLU A O 1
ATOM 852 N N . LEU A 1 107 ? 4.837 -0.297 -10.152 1.00 96.75 107 LEU A N 1
ATOM 853 C CA . LEU A 1 107 ? 3.646 -0.564 -10.982 1.00 96.75 107 LEU A CA 1
ATOM 854 C C . LEU A 1 107 ? 2.327 0.002 -10.422 1.00 96.75 107 LEU A C 1
ATOM 856 O O . LEU A 1 107 ? 1.261 -0.202 -11.013 1.00 96.75 107 LEU A O 1
ATOM 860 N N . GLY A 1 108 ? 2.383 0.728 -9.306 1.00 95.88 108 GLY A N 1
ATOM 861 C CA . GLY A 1 108 ? 1.270 1.497 -8.745 1.00 95.88 108 GLY A CA 1
ATOM 862 C C . GLY A 1 108 ? 0.743 2.546 -9.725 1.00 95.88 108 GLY A C 1
ATOM 863 O O . GLY A 1 108 ? 1.412 2.868 -10.703 1.00 95.88 108 GLY A O 1
ATOM 864 N N . SER A 1 109 ? -0.459 3.083 -9.489 1.00 94.00 109 SER A N 1
ATOM 865 C CA . SER A 1 109 ? -1.126 3.997 -10.439 1.00 94.00 109 SER A CA 1
ATOM 866 C C . SER A 1 109 ? -0.254 5.179 -10.877 1.00 94.00 109 SER A C 1
ATOM 868 O O . SER A 1 109 ? -0.139 5.423 -12.074 1.00 94.00 109 SER A O 1
ATOM 870 N N . GLU A 1 110 ? 0.445 5.843 -9.950 1.00 92.88 110 GLU A N 1
ATOM 871 C CA . GLU A 1 110 ? 1.347 6.952 -10.295 1.00 92.88 110 GLU A CA 1
ATOM 872 C C . GLU A 1 110 ? 2.486 6.498 -11.220 1.00 92.88 110 GLU A C 1
ATOM 874 O O . GLU A 1 110 ? 2.738 7.102 -12.264 1.00 92.88 110 GLU A O 1
ATOM 879 N N . LYS A 1 111 ? 3.162 5.397 -10.872 1.00 94.94 111 LYS A N 1
ATOM 880 C CA . LYS A 1 111 ? 4.279 4.892 -11.672 1.00 94.94 111 LYS A CA 1
ATOM 881 C C . LYS A 1 111 ? 3.817 4.392 -13.034 1.00 94.94 111 LYS A C 1
ATOM 883 O O . LYS A 1 111 ? 4.476 4.652 -14.035 1.00 94.94 111 LYS A O 1
ATOM 888 N N . PHE A 1 112 ? 2.668 3.730 -13.083 1.00 95.06 112 PHE A N 1
ATOM 889 C CA . PHE A 1 112 ? 2.060 3.251 -14.317 1.00 95.06 112 PHE A CA 1
ATOM 890 C C . PHE A 1 112 ? 1.747 4.406 -15.279 1.00 95.06 112 PHE A C 1
ATOM 892 O O . PHE A 1 112 ? 2.066 4.318 -16.464 1.00 95.06 112 PHE A O 1
ATOM 899 N N . GLN A 1 113 ? 1.230 5.523 -14.758 1.00 94.75 113 GLN A N 1
ATOM 900 C CA . GLN A 1 113 ? 1.000 6.741 -15.534 1.00 94.75 113 GLN A CA 1
ATOM 901 C C . GLN A 1 113 ? 2.313 7.354 -16.055 1.00 94.75 113 GLN A C 1
ATOM 903 O O . GLN A 1 113 ? 2.411 7.672 -17.237 1.00 94.75 113 GLN A O 1
ATOM 908 N N . GLN A 1 114 ? 3.366 7.421 -15.232 1.00 96.00 114 GLN A N 1
ATOM 909 C CA . GLN A 1 114 ? 4.690 7.876 -15.692 1.00 96.00 114 GLN A CA 1
ATOM 910 C C . GLN A 1 114 ? 5.251 6.984 -16.814 1.00 96.00 114 GLN A C 1
ATOM 912 O O . GLN A 1 114 ? 5.866 7.468 -17.763 1.00 96.00 114 GLN A O 1
ATOM 917 N N . ILE A 1 115 ? 5.049 5.666 -16.726 1.00 97.31 115 ILE A N 1
ATOM 918 C CA . ILE A 1 115 ? 5.487 4.717 -17.758 1.00 97.31 115 ILE A CA 1
ATOM 919 C C . ILE A 1 115 ? 4.704 4.937 -19.060 1.00 97.31 115 ILE A C 1
ATOM 921 O O . ILE A 1 115 ? 5.302 4.901 -20.139 1.00 97.31 115 ILE A O 1
ATOM 925 N N . LYS A 1 116 ? 3.397 5.208 -18.969 1.00 96.69 116 LYS A N 1
ATOM 926 C CA . LYS A 1 116 ? 2.555 5.570 -20.117 1.00 96.69 116 LYS A CA 1
ATOM 927 C C . LYS A 1 116 ? 3.081 6.819 -20.822 1.00 96.69 116 LYS A C 1
ATOM 929 O O . LYS A 1 116 ? 3.291 6.789 -22.030 1.00 96.69 116 LYS A O 1
ATOM 934 N N . GLU A 1 117 ? 3.376 7.876 -20.073 1.00 96.94 117 GLU A N 1
ATOM 935 C CA . GLU A 1 117 ? 3.915 9.129 -20.619 1.00 96.94 117 GLU A CA 1
ATOM 936 C C . GLU A 1 117 ? 5.278 8.928 -21.296 1.00 96.94 117 GLU A C 1
ATOM 938 O O . GLU A 1 117 ? 5.536 9.479 -22.367 1.00 96.94 117 GLU A O 1
ATOM 943 N N . LEU A 1 118 ? 6.147 8.086 -20.724 1.00 97.25 118 LEU A N 1
ATOM 944 C CA . LEU A 1 118 ? 7.418 7.717 -21.355 1.00 97.25 118 LEU A CA 1
ATOM 945 C C . LEU A 1 118 ? 7.209 6.971 -22.679 1.00 97.25 118 LEU A C 1
ATOM 947 O O . LEU A 1 118 ? 7.914 7.247 -23.652 1.00 97.25 118 LEU A O 1
ATOM 951 N N . HIS A 1 119 ? 6.244 6.049 -22.730 1.00 97.62 119 HIS A N 1
ATOM 952 C CA . HIS A 1 119 ? 5.890 5.345 -23.959 1.00 97.62 119 HIS A CA 1
ATOM 953 C C . HIS A 1 119 ? 5.352 6.306 -25.025 1.00 97.62 119 HIS A C 1
ATOM 955 O O . HIS A 1 119 ? 5.821 6.290 -26.163 1.00 97.62 119 HIS A O 1
ATOM 961 N N . GLU A 1 120 ? 4.401 7.165 -24.657 1.00 96.81 120 GLU A N 1
ATOM 962 C CA . GLU A 1 120 ? 3.816 8.168 -25.549 1.00 96.81 120 GLU A CA 1
ATOM 963 C C . GLU A 1 120 ? 4.887 9.113 -26.091 1.00 96.81 120 GLU A C 1
ATOM 965 O O . GLU A 1 120 ? 4.965 9.314 -27.304 1.00 96.81 120 GLU A O 1
ATOM 970 N N . LYS A 1 121 ? 5.784 9.602 -25.227 1.00 96.38 121 LYS A N 1
ATOM 971 C CA . LYS A 1 121 ? 6.920 10.428 -25.639 1.00 96.38 121 LYS A CA 1
ATOM 972 C C . LYS A 1 121 ? 7.821 9.692 -26.625 1.00 96.38 121 LYS A C 1
ATOM 974 O O . LYS A 1 121 ? 8.168 10.263 -27.651 1.00 96.38 121 LYS A O 1
ATOM 979 N N . LYS A 1 122 ? 8.159 8.424 -26.364 1.00 96.00 122 LYS A N 1
ATOM 980 C CA . LYS A 1 122 ? 8.958 7.591 -27.280 1.00 96.00 122 LYS A CA 1
ATOM 981 C C . LYS A 1 122 ? 8.285 7.416 -28.643 1.00 96.00 122 LYS A C 1
ATOM 983 O O . LYS A 1 122 ? 8.971 7.404 -29.661 1.00 96.00 122 LYS A O 1
ATOM 988 N N . VAL A 1 123 ? 6.963 7.250 -28.685 1.00 95.81 123 VAL A N 1
ATOM 989 C CA . VAL A 1 123 ? 6.218 7.133 -29.949 1.00 95.81 123 VAL A CA 1
ATOM 990 C C . VAL A 1 123 ? 6.207 8.469 -30.693 1.00 95.81 123 VAL A C 1
ATOM 992 O O . VAL A 1 123 ? 6.487 8.503 -31.889 1.00 95.81 123 VAL A O 1
ATOM 995 N N . GLN A 1 124 ? 5.934 9.570 -29.993 1.00 96.06 124 GLN A N 1
ATOM 996 C CA . GLN A 1 124 ? 5.884 10.909 -30.578 1.00 96.06 124 GLN A CA 1
ATOM 997 C C . GLN A 1 124 ? 7.234 11.342 -31.155 1.00 96.06 124 GLN A C 1
ATOM 999 O O . GLN A 1 124 ? 7.292 11.764 -32.310 1.00 96.06 124 GLN A O 1
ATOM 1004 N N . THR A 1 125 ? 8.321 11.205 -30.390 1.00 92.94 125 THR A N 1
ATOM 1005 C CA . THR A 1 125 ? 9.659 11.610 -30.845 1.00 92.94 125 THR A CA 1
ATOM 1006 C C . THR A 1 125 ? 10.159 10.729 -31.982 1.00 92.94 125 THR A C 1
ATOM 1008 O O . THR A 1 125 ? 10.754 11.252 -32.921 1.00 92.94 125 THR A O 1
ATOM 1011 N N . LYS A 1 126 ? 9.849 9.422 -31.972 1.00 91.12 126 LYS A N 1
ATOM 1012 C CA . LYS A 1 126 ? 10.126 8.538 -33.114 1.00 91.12 126 LYS A CA 1
ATOM 1013 C C . LYS A 1 126 ? 9.398 9.005 -34.376 1.00 91.12 126 LYS A C 1
ATOM 1015 O O . LYS A 1 126 ? 10.032 9.184 -35.406 1.00 91.12 126 LYS A O 1
ATOM 1020 N N . ASN A 1 127 ? 8.097 9.281 -34.290 1.00 91.62 127 ASN A N 1
ATOM 1021 C CA . ASN A 1 127 ? 7.334 9.752 -35.448 1.00 91.62 127 ASN A CA 1
ATOM 1022 C C . ASN A 1 127 ? 7.862 11.096 -35.984 1.00 91.62 127 ASN A C 1
ATOM 1024 O O . ASN A 1 127 ? 7.937 11.286 -37.196 1.00 91.62 127 ASN A O 1
ATOM 1028 N N . ALA A 1 128 ? 8.247 12.024 -35.102 1.00 89.62 128 ALA A N 1
ATOM 1029 C CA . ALA A 1 128 ? 8.841 13.301 -35.498 1.00 89.62 128 ALA A CA 1
ATOM 1030 C C . ALA A 1 128 ? 10.206 13.116 -36.188 1.00 89.62 128 ALA A C 1
ATOM 1032 O O . ALA A 1 128 ? 10.458 13.729 -37.227 1.00 89.62 128 ALA A O 1
ATOM 1033 N N . ALA A 1 129 ? 11.054 12.235 -35.652 1.00 88.12 129 ALA A N 1
ATOM 1034 C CA . ALA A 1 129 ? 12.330 11.851 -36.248 1.00 88.12 129 ALA A CA 1
ATOM 1035 C C . ALA A 1 129 ? 12.152 11.210 -37.638 1.00 88.12 129 ALA A C 1
ATOM 1037 O O . ALA A 1 129 ? 12.852 11.588 -38.580 1.00 88.12 129 ALA A O 1
ATOM 1038 N N . ASP A 1 130 ? 11.172 10.314 -37.794 1.00 86.38 130 ASP A N 1
ATOM 1039 C CA . ASP A 1 130 ? 10.857 9.648 -39.064 1.00 86.38 130 ASP A CA 1
ATOM 1040 C C . ASP A 1 130 ? 10.326 10.641 -40.119 1.00 86.38 130 ASP A C 1
ATOM 1042 O O . ASP A 1 130 ? 10.637 10.533 -41.308 1.00 86.38 130 ASP A O 1
ATOM 1046 N N . LEU A 1 131 ? 9.534 11.641 -39.711 1.00 88.06 131 LEU A N 1
ATOM 1047 C CA . LEU A 1 131 ? 9.079 12.713 -40.605 1.00 88.06 131 LEU A CA 1
ATOM 1048 C C . LEU A 1 131 ? 10.234 13.616 -41.047 1.00 88.06 131 LEU A C 1
ATOM 1050 O O . LEU A 1 131 ? 10.324 13.953 -42.231 1.00 88.06 131 LEU A O 1
ATOM 1054 N N . LEU A 1 132 ? 11.133 13.969 -40.121 1.00 86.69 132 LEU A N 1
ATOM 1055 C CA . LEU A 1 132 ? 12.334 14.734 -40.442 1.00 86.69 132 LEU A CA 1
ATOM 1056 C C . LEU A 1 132 ? 13.196 13.972 -41.457 1.00 86.69 132 LEU A C 1
ATOM 1058 O O . LEU A 1 132 ? 13.516 14.542 -42.496 1.00 86.69 132 LEU A O 1
ATOM 1062 N N . SER A 1 133 ? 13.486 12.686 -41.209 1.00 86.50 133 SER A N 1
ATOM 1063 C CA . SER A 1 133 ? 14.200 11.792 -42.141 1.00 86.50 133 SER A CA 1
ATOM 1064 C C . SER A 1 133 ? 13.620 11.880 -43.551 1.00 86.50 133 SER A C 1
ATOM 1066 O O . SER A 1 133 ? 14.334 12.200 -44.505 1.00 86.50 133 SER A O 1
ATOM 1068 N N . LYS A 1 134 ? 12.304 11.668 -43.675 1.00 85.88 134 LYS A N 1
ATOM 1069 C CA . LYS A 1 134 ? 11.610 11.681 -44.966 1.00 85.88 134 LYS A CA 1
ATOM 1070 C C . LYS A 1 134 ? 11.742 13.022 -45.673 1.00 85.88 134 LYS A C 1
ATOM 1072 O O . LYS A 1 134 ? 11.969 13.041 -46.878 1.00 85.88 134 LYS A O 1
ATOM 1077 N N . SER A 1 135 ? 11.618 14.135 -44.950 1.00 86.12 135 SER A N 1
ATOM 1078 C CA . SER A 1 135 ? 11.756 15.468 -45.546 1.00 86.12 135 SER A CA 1
ATOM 1079 C C . SER A 1 135 ? 13.186 15.747 -46.026 1.00 86.12 135 SER A C 1
ATOM 1081 O O . SER A 1 135 ? 13.366 16.154 -47.175 1.00 86.12 135 SER A O 1
ATOM 1083 N N . THR A 1 136 ? 14.196 15.443 -45.203 1.00 86.38 136 THR A N 1
ATOM 1084 C CA . THR A 1 136 ? 15.615 15.710 -45.481 1.00 86.38 136 THR A CA 1
ATOM 1085 C C . THR A 1 136 ? 16.156 14.854 -46.624 1.00 86.38 136 THR A C 1
ATOM 1087 O O . THR A 1 136 ? 16.960 15.325 -47.425 1.00 86.38 136 THR A O 1
ATOM 1090 N N . PHE A 1 137 ? 15.711 13.600 -46.728 1.00 87.69 137 PHE A N 1
ATOM 1091 C CA . PHE A 1 137 ? 16.299 12.611 -47.636 1.00 87.69 137 PHE A CA 1
ATOM 1092 C C . PHE A 1 137 ? 15.390 12.198 -48.799 1.00 87.69 137 PHE A C 1
ATOM 1094 O O . PHE A 1 137 ? 15.748 11.301 -49.556 1.00 87.69 137 PHE A O 1
ATOM 1101 N N . SER A 1 138 ? 14.254 12.877 -48.994 1.00 84.00 138 SER A N 1
ATOM 1102 C CA . SER A 1 138 ? 13.261 12.572 -50.044 1.00 84.00 138 SER A CA 1
ATOM 1103 C C . SER A 1 138 ? 13.817 12.504 -51.472 1.00 84.00 138 SER A C 1
ATOM 1105 O O . SER A 1 138 ? 13.272 11.788 -52.308 1.00 84.00 138 SER A O 1
ATOM 1107 N N . VAL A 1 139 ? 14.886 13.249 -51.763 1.00 84.69 139 VAL A N 1
ATOM 1108 C CA . VAL A 1 139 ? 15.504 13.340 -53.099 1.00 84.69 139 VAL A CA 1
ATOM 1109 C C . VAL A 1 139 ? 16.582 12.263 -53.309 1.00 84.69 139 VAL A C 1
ATOM 1111 O O . VAL A 1 139 ? 17.098 12.098 -54.414 1.00 84.69 139 VAL A O 1
ATOM 1114 N N . LEU A 1 140 ? 16.950 11.519 -52.262 1.00 85.81 140 LEU A N 1
ATOM 1115 C CA . LEU A 1 140 ? 17.982 10.492 -52.353 1.00 85.81 140 LEU A CA 1
ATOM 1116 C C . LEU A 1 140 ? 17.425 9.195 -52.966 1.00 85.81 140 LEU A C 1
ATOM 1118 O O . LEU A 1 140 ? 16.281 8.824 -52.713 1.00 85.81 140 LEU A O 1
ATOM 1122 N N . PRO A 1 141 ? 18.236 8.465 -53.754 1.00 84.50 141 PRO A N 1
ATOM 1123 C CA . PRO A 1 141 ? 17.782 7.276 -54.481 1.00 84.50 141 PRO A CA 1
ATOM 1124 C C . PRO A 1 141 ? 17.567 6.045 -53.588 1.00 84.50 141 PRO A C 1
ATOM 1126 O O . PRO A 1 141 ? 17.064 5.029 -54.061 1.00 84.50 141 PRO A O 1
ATOM 1129 N N . ILE A 1 142 ? 17.986 6.107 -52.323 1.00 84.94 142 ILE A N 1
ATOM 1130 C CA . ILE A 1 142 ? 17.910 5.003 -51.366 1.00 84.94 142 ILE A CA 1
ATOM 1131 C C . ILE A 1 142 ? 16.835 5.340 -50.334 1.00 84.94 142 ILE A C 1
ATOM 1133 O O . ILE A 1 142 ? 16.930 6.348 -49.633 1.00 84.94 142 ILE A O 1
ATOM 1137 N N . SER A 1 143 ? 15.826 4.476 -50.237 1.00 78.94 143 SER A N 1
ATOM 1138 C CA . SER A 1 143 ? 14.832 4.504 -49.163 1.00 78.94 143 SER A CA 1
ATOM 1139 C C . SER A 1 143 ? 15.471 4.151 -47.817 1.00 78.94 143 SER A C 1
ATOM 1141 O O . SER A 1 143 ? 16.481 3.456 -47.784 1.00 78.94 143 SER A O 1
ATOM 1143 N N . GLU A 1 144 ? 14.862 4.573 -46.707 1.00 83.50 144 GLU A N 1
ATOM 1144 C CA . GLU A 1 144 ? 15.326 4.288 -45.332 1.00 83.50 144 GLU A CA 1
ATOM 1145 C C . GLU A 1 144 ? 16.611 5.023 -44.890 1.00 83.50 144 GLU A C 1
ATOM 1147 O O . GLU A 1 144 ? 17.133 4.767 -43.805 1.00 83.50 144 GLU A O 1
ATOM 1152 N N . ILE A 1 145 ? 17.121 5.996 -45.659 1.00 85.56 145 ILE A N 1
ATOM 1153 C CA . ILE A 1 145 ? 18.150 6.909 -45.131 1.00 85.56 145 ILE A CA 1
ATOM 1154 C C . ILE A 1 145 ? 17.560 7.682 -43.945 1.00 85.56 145 ILE A C 1
ATOM 1156 O O . ILE A 1 145 ? 16.530 8.344 -44.063 1.00 85.56 145 ILE A O 1
ATOM 1160 N N . GLY A 1 146 ? 18.222 7.601 -42.792 1.00 82.19 146 GLY A N 1
ATOM 1161 C CA . GLY A 1 146 ? 17.731 8.159 -41.533 1.00 82.19 146 GLY A CA 1
ATOM 1162 C C . GLY A 1 146 ? 16.951 7.178 -40.652 1.00 82.19 146 GLY A C 1
ATOM 1163 O O . GLY A 1 146 ? 16.549 7.596 -39.568 1.00 82.19 146 GLY A O 1
ATOM 1164 N N . SER A 1 147 ? 16.785 5.910 -41.063 1.00 82.62 147 SER A N 1
ATOM 1165 C CA . SER A 1 147 ? 16.264 4.836 -40.201 1.00 82.62 147 SER A CA 1
ATOM 1166 C C . SER A 1 147 ? 17.202 4.537 -39.024 1.00 82.62 147 SER A C 1
ATOM 1168 O O . SER A 1 147 ? 18.359 4.965 -38.996 1.00 82.62 147 SER A O 1
ATOM 1170 N N . GLU A 1 148 ? 16.735 3.754 -38.050 1.00 80.56 148 GLU A N 1
ATOM 1171 C CA . GLU A 1 148 ? 17.537 3.355 -36.887 1.00 80.56 148 GLU A CA 1
ATOM 1172 C C . GLU A 1 148 ? 18.797 2.562 -37.288 1.00 80.56 148 GLU A C 1
ATOM 1174 O O . GLU A 1 148 ? 19.888 2.794 -36.754 1.00 80.56 148 GLU A O 1
ATOM 1179 N N . GLU A 1 149 ? 18.682 1.680 -38.281 1.00 85.06 149 GLU A N 1
ATOM 1180 C CA . GLU A 1 149 ? 19.789 0.898 -38.837 1.00 85.06 149 GLU A CA 1
ATOM 1181 C C . GLU A 1 149 ? 20.800 1.799 -39.548 1.00 85.06 149 GLU A C 1
ATOM 1183 O O . GLU A 1 149 ? 22.009 1.673 -39.332 1.00 85.06 149 GLU A O 1
ATOM 1188 N N . TRP A 1 150 ? 20.315 2.751 -40.353 1.00 90.00 150 TRP A N 1
ATOM 1189 C CA . TRP A 1 150 ? 21.172 3.709 -41.044 1.00 90.00 150 TRP A CA 1
ATOM 1190 C C . TRP A 1 150 ? 21.909 4.621 -40.055 1.00 90.00 150 TRP A C 1
ATOM 1192 O O . TRP A 1 150 ? 23.118 4.819 -40.179 1.00 90.00 150 TRP A O 1
ATOM 1202 N N . ILE A 1 151 ? 21.216 5.121 -39.026 1.00 86.81 151 ILE A N 1
ATOM 1203 C CA . ILE A 1 151 ? 21.813 5.937 -37.958 1.00 86.81 151 ILE A CA 1
ATOM 1204 C C . ILE A 1 151 ? 22.896 5.139 -37.223 1.00 86.81 151 ILE A C 1
ATOM 1206 O O . ILE A 1 151 ? 23.970 5.672 -36.934 1.00 86.81 151 ILE A O 1
ATOM 1210 N N . THR A 1 152 ? 22.631 3.866 -36.920 1.00 87.31 152 THR A N 1
ATOM 1211 C CA . THR A 1 152 ? 23.589 2.978 -36.247 1.00 87.31 152 THR A CA 1
ATOM 1212 C C . THR A 1 152 ? 24.843 2.791 -37.094 1.00 87.31 152 THR A C 1
ATOM 1214 O O . THR A 1 152 ? 25.952 3.011 -36.605 1.00 87.31 152 THR A O 1
ATOM 1217 N N . MET A 1 153 ? 24.672 2.472 -38.379 1.00 91.25 153 MET A N 1
ATOM 1218 C CA . MET A 1 153 ? 25.773 2.367 -39.335 1.00 91.25 153 MET A CA 1
ATOM 1219 C C . MET A 1 153 ? 26.584 3.668 -39.392 1.00 91.25 153 MET A C 1
ATOM 1221 O O . MET A 1 153 ? 27.810 3.639 -39.294 1.00 91.25 153 MET A O 1
ATOM 1225 N N . TRP A 1 154 ? 25.917 4.815 -39.517 1.00 90.62 154 TRP A N 1
ATOM 1226 C CA . TRP A 1 154 ? 26.591 6.102 -39.652 1.00 90.62 154 TRP A CA 1
ATOM 1227 C C . TRP A 1 154 ? 27.386 6.493 -38.404 1.00 90.62 154 TRP A C 1
ATOM 1229 O O . TRP A 1 154 ? 28.504 6.993 -38.515 1.00 90.62 154 TRP A O 1
ATOM 1239 N N . LYS A 1 155 ? 26.862 6.205 -37.206 1.00 88.31 155 LYS A N 1
ATOM 1240 C CA . LYS A 1 155 ? 27.603 6.383 -35.947 1.00 88.31 155 LYS A CA 1
ATOM 1241 C C . LYS A 1 155 ? 28.862 5.516 -35.905 1.00 88.31 155 LYS A C 1
ATOM 1243 O O . LYS A 1 155 ? 29.909 5.990 -35.475 1.00 88.31 155 LYS A O 1
ATOM 1248 N N . SER A 1 156 ? 28.795 4.273 -36.384 1.00 90.56 156 SER A N 1
ATOM 1249 C CA . SER A 1 156 ? 29.979 3.412 -36.493 1.00 90.56 156 SER A CA 1
ATOM 1250 C C . SER A 1 156 ? 31.003 3.955 -37.492 1.00 90.56 156 SER A C 1
ATOM 1252 O O . SER A 1 156 ? 32.197 3.939 -37.198 1.00 90.56 156 SER A O 1
ATOM 1254 N N . VAL A 1 157 ? 30.549 4.480 -38.635 1.00 91.19 157 VAL A N 1
ATOM 1255 C CA . VAL A 1 157 ? 31.418 5.139 -39.624 1.00 91.19 157 VAL A CA 1
ATOM 1256 C C . VAL A 1 157 ? 32.102 6.365 -39.020 1.00 91.19 157 VAL A C 1
ATOM 1258 O O . VAL A 1 157 ? 33.317 6.501 -39.152 1.00 91.19 157 VAL A O 1
ATOM 1261 N N . LYS A 1 158 ? 31.351 7.216 -38.312 1.00 90.75 158 LYS A N 1
ATOM 1262 C CA . LYS A 1 158 ? 31.891 8.378 -37.596 1.00 90.75 158 LYS A CA 1
ATOM 1263 C C . LYS A 1 158 ? 32.995 7.977 -36.624 1.00 90.75 158 LYS A C 1
ATOM 1265 O O . LYS A 1 158 ? 34.114 8.462 -36.752 1.00 90.75 158 LYS A O 1
ATOM 1270 N N . ASN A 1 159 ? 32.706 7.023 -35.738 1.00 90.50 159 ASN A N 1
ATOM 1271 C CA . ASN A 1 159 ? 33.673 6.536 -34.755 1.00 90.50 159 ASN A CA 1
ATOM 1272 C C . ASN A 1 159 ? 34.951 6.006 -35.422 1.00 90.50 159 ASN A C 1
ATOM 1274 O O . ASN A 1 159 ? 36.051 6.294 -34.962 1.00 90.50 159 ASN A O 1
ATOM 1278 N N . PHE A 1 160 ? 34.822 5.247 -36.515 1.00 90.62 160 PHE A N 1
ATOM 1279 C CA . PHE A 1 160 ? 35.977 4.733 -37.251 1.00 90.62 160 PHE A CA 1
ATOM 1280 C C . PHE A 1 160 ? 36.850 5.859 -37.824 1.00 90.62 160 PHE A C 1
ATOM 1282 O O . PHE A 1 160 ? 38.069 5.809 -37.687 1.00 90.62 160 PHE A O 1
ATOM 1289 N N . ILE A 1 161 ? 36.240 6.880 -38.433 1.00 89.94 161 ILE A N 1
ATOM 1290 C CA . ILE A 1 161 ? 36.961 8.018 -39.025 1.00 89.94 161 ILE A CA 1
ATOM 1291 C C . ILE A 1 161 ? 37.646 8.858 -37.940 1.00 89.94 161 ILE A C 1
ATOM 1293 O O . ILE A 1 161 ? 38.818 9.206 -38.085 1.00 89.94 161 ILE A O 1
ATOM 1297 N N . GLU A 1 162 ? 36.955 9.126 -36.832 1.00 87.44 162 GLU A N 1
ATOM 1298 C CA . GLU A 1 162 ? 37.508 9.871 -35.695 1.00 87.44 162 GLU A CA 1
ATOM 1299 C C . GLU A 1 162 ? 38.678 9.121 -35.031 1.00 87.44 162 GLU A C 1
ATOM 1301 O O . GLU A 1 162 ? 39.674 9.745 -34.668 1.00 87.44 162 GLU A O 1
ATOM 1306 N N . CYS A 1 163 ? 38.637 7.782 -34.949 1.00 89.75 163 CYS A N 1
ATOM 1307 C CA . CYS A 1 163 ? 39.766 6.973 -34.462 1.00 89.75 163 CYS A CA 1
ATOM 1308 C C . CYS A 1 163 ? 41.042 7.119 -35.307 1.00 89.75 163 CYS A C 1
ATOM 1310 O O . CYS A 1 163 ? 42.138 6.876 -34.802 1.00 89.75 163 CYS A O 1
ATOM 1312 N N . LEU A 1 164 ? 40.919 7.505 -36.578 1.00 86.12 164 LEU A N 1
ATOM 1313 C CA . LEU A 1 164 ? 42.054 7.764 -37.466 1.00 86.12 164 LEU A CA 1
ATOM 1314 C C . LEU A 1 164 ? 42.596 9.201 -37.330 1.00 86.12 164 LEU A C 1
ATOM 1316 O O . LEU A 1 164 ? 43.519 9.559 -38.054 1.00 86.12 164 LEU A O 1
ATOM 1320 N N . ASN A 1 165 ? 42.057 10.008 -36.402 1.00 78.69 165 ASN A N 1
ATOM 1321 C CA . ASN A 1 165 ? 42.303 11.450 -36.260 1.00 78.69 165 ASN A CA 1
ATOM 1322 C C . ASN A 1 165 ? 41.965 12.263 -37.525 1.00 78.69 165 ASN A C 1
ATOM 1324 O O . ASN A 1 165 ? 42.570 13.304 -37.778 1.00 78.69 165 ASN A O 1
ATOM 1328 N N . ASN A 1 166 ? 40.998 11.793 -38.316 1.00 79.81 166 ASN A N 1
ATOM 1329 C CA . ASN A 1 166 ? 40.526 12.491 -39.509 1.00 79.81 166 ASN A CA 1
ATOM 1330 C C . ASN A 1 166 ? 39.318 13.385 -39.192 1.00 79.81 166 ASN A C 1
ATOM 1332 O O . ASN A 1 166 ? 38.575 13.139 -38.241 1.00 79.81 166 ASN A O 1
ATOM 1336 N N . ASN A 1 167 ? 39.094 14.401 -40.031 1.00 82.44 167 ASN A N 1
ATOM 1337 C CA . ASN A 1 167 ? 37.909 15.255 -39.945 1.00 82.44 167 ASN A CA 1
ATOM 1338 C C . ASN A 1 167 ? 36.633 14.462 -40.263 1.00 82.44 167 ASN A C 1
ATOM 1340 O O . ASN A 1 167 ? 36.606 13.651 -41.194 1.00 82.44 167 ASN A O 1
ATOM 1344 N N . PHE A 1 168 ? 35.565 14.735 -39.510 1.00 85.25 168 PHE A N 1
ATOM 1345 C CA . PHE A 1 168 ? 34.234 14.201 -39.769 1.00 85.25 168 PHE A CA 1
ATOM 1346 C C . PHE A 1 168 ? 33.197 15.337 -39.812 1.00 85.25 168 PHE A C 1
ATOM 1348 O O . PHE A 1 168 ? 33.125 16.102 -38.849 1.00 85.25 168 PHE A O 1
ATOM 1355 N N . PRO A 1 169 ? 32.367 15.434 -40.868 1.00 90.81 169 PRO A N 1
ATOM 1356 C CA . PRO A 1 169 ? 32.394 14.625 -42.093 1.00 90.81 169 PRO A CA 1
ATOM 1357 C C . PRO A 1 169 ? 33.674 14.847 -42.928 1.00 90.81 169 PRO A C 1
ATOM 1359 O O . PRO A 1 169 ? 34.382 15.836 -42.752 1.00 90.81 169 PRO A O 1
ATOM 1362 N N . VAL A 1 170 ? 33.978 13.902 -43.825 1.00 90.56 170 VAL A N 1
ATOM 1363 C CA . VAL A 1 170 ? 35.152 13.966 -44.721 1.00 90.56 170 VAL A CA 1
ATOM 1364 C C . VAL A 1 170 ? 35.013 15.153 -45.679 1.00 90.56 170 VAL A C 1
ATOM 1366 O O . VAL A 1 170 ? 33.937 15.360 -46.245 1.00 90.56 170 VAL A O 1
ATOM 1369 N N . LEU A 1 171 ? 36.091 15.921 -45.857 1.00 91.56 171 LEU A N 1
ATOM 1370 C CA . LEU A 1 171 ? 36.097 17.141 -46.665 1.00 91.56 171 LEU A CA 1
ATOM 1371 C C . LEU A 1 171 ? 36.281 16.841 -48.160 1.00 91.56 171 LEU A C 1
ATOM 1373 O O . LEU A 1 171 ? 36.754 15.776 -48.554 1.00 91.56 171 LEU A O 1
ATOM 1377 N N . GLU A 1 172 ? 35.905 17.800 -49.004 1.00 94.69 172 GLU A N 1
ATOM 1378 C CA . GLU A 1 172 ? 36.149 17.735 -50.448 1.00 94.69 172 GLU A CA 1
ATOM 1379 C C . GLU A 1 172 ? 37.654 17.611 -50.749 1.00 94.69 172 GLU A C 1
ATOM 1381 O O . GLU A 1 172 ? 38.475 18.318 -50.167 1.00 94.69 172 GLU A O 1
ATOM 1386 N N . GLY A 1 173 ? 38.011 16.715 -51.673 1.00 92.44 173 GLY A N 1
ATOM 1387 C CA . GLY A 1 173 ? 39.398 16.431 -52.056 1.00 92.44 173 GLY A CA 1
ATOM 1388 C C . GLY A 1 173 ? 40.091 15.346 -51.221 1.00 92.44 173 GLY A C 1
ATOM 1389 O O . GLY A 1 173 ? 41.085 14.782 -51.683 1.00 92.44 173 GLY A O 1
ATOM 1390 N N . ASP A 1 174 ? 39.549 14.988 -50.053 1.00 92.56 174 ASP A N 1
ATOM 1391 C CA . ASP A 1 174 ? 40.056 13.879 -49.239 1.00 92.56 174 ASP A CA 1
ATOM 1392 C C . ASP A 1 174 ? 39.565 12.518 -49.759 1.00 92.56 174 ASP A C 1
ATOM 1394 O O . ASP A 1 174 ? 38.577 12.414 -50.489 1.00 92.56 174 ASP A O 1
ATOM 1398 N N . HIS A 1 175 ? 40.243 11.436 -49.362 1.00 91.81 175 HIS A N 1
ATOM 1399 C CA . HIS A 1 175 ? 39.790 10.073 -49.652 1.00 91.81 175 HIS A CA 1
ATOM 1400 C C . HIS A 1 175 ? 38.842 9.592 -48.553 1.00 91.81 175 HIS A C 1
ATOM 1402 O O . HIS A 1 175 ? 39.210 9.552 -47.379 1.00 91.81 175 HIS A O 1
ATOM 1408 N N . CYS A 1 176 ? 37.634 9.174 -48.929 1.00 90.62 176 CYS A N 1
ATOM 1409 C CA . CYS A 1 176 ? 36.664 8.607 -48.004 1.00 90.62 176 CYS A CA 1
ATOM 1410 C C . CYS A 1 176 ? 37.217 7.311 -47.375 1.00 90.62 176 CYS A C 1
ATOM 1412 O O . CYS A 1 176 ? 37.446 6.342 -48.102 1.00 90.62 176 CYS A O 1
ATOM 1414 N N . PRO A 1 177 ? 37.380 7.218 -46.041 1.00 88.62 177 PRO A N 1
ATOM 1415 C CA . PRO A 1 177 ? 37.993 6.044 -45.411 1.00 88.62 177 PRO A CA 1
ATOM 1416 C C . PRO A 1 177 ? 37.183 4.745 -45.519 1.00 88.62 177 PRO A C 1
ATOM 1418 O O . PRO A 1 177 ? 37.711 3.676 -45.230 1.00 88.62 177 PRO A O 1
ATOM 1421 N N . THR A 1 178 ? 35.906 4.815 -45.910 1.00 89.62 178 THR A N 1
ATOM 1422 C CA . THR A 1 178 ? 35.026 3.639 -46.021 1.00 89.62 178 THR A CA 1
ATOM 1423 C C . THR A 1 178 ? 34.948 3.080 -47.440 1.00 89.62 178 THR A C 1
ATOM 1425 O O . THR A 1 178 ? 34.917 1.863 -47.601 1.00 89.62 178 THR A O 1
ATOM 1428 N N . CYS A 1 179 ? 34.939 3.935 -48.471 1.00 90.56 179 CYS A N 1
ATOM 1429 C CA . CYS A 1 179 ? 34.864 3.511 -49.876 1.00 90.56 179 CYS A CA 1
ATOM 1430 C C . CYS A 1 179 ? 36.152 3.751 -50.684 1.00 90.56 179 CYS A C 1
ATOM 1432 O O . CYS A 1 179 ? 36.232 3.315 -51.830 1.00 90.56 179 CYS A O 1
ATOM 1434 N N . LEU A 1 180 ? 37.155 4.414 -50.096 1.00 91.06 180 LEU A N 1
ATOM 1435 C CA . LEU A 1 180 ? 38.478 4.715 -50.666 1.00 91.06 180 LEU A CA 1
ATOM 1436 C C . LEU A 1 180 ? 38.475 5.655 -51.888 1.00 91.06 180 LEU A C 1
ATOM 1438 O O . LEU A 1 180 ? 39.495 5.794 -52.560 1.00 91.06 180 LEU A O 1
ATOM 1442 N N . GLN A 1 181 ? 37.353 6.318 -52.177 1.00 94.31 181 GLN A N 1
ATOM 1443 C CA . GLN A 1 181 ? 37.214 7.263 -53.291 1.00 94.31 181 GLN A CA 1
ATOM 1444 C C . GLN A 1 181 ? 37.476 8.708 -52.854 1.00 94.31 181 GLN A C 1
ATOM 1446 O O . GLN A 1 181 ? 37.197 9.067 -51.710 1.00 94.31 181 GLN A O 1
ATOM 1451 N N . VAL A 1 182 ? 37.967 9.542 -53.777 1.00 95.19 182 VAL A N 1
ATOM 1452 C CA . VAL A 1 182 ? 38.076 10.995 -53.567 1.00 95.19 182 VAL A CA 1
ATOM 1453 C C . VAL A 1 182 ? 36.676 11.591 -53.428 1.00 95.19 182 VAL A C 1
ATOM 1455 O O . VAL A 1 182 ? 35.800 11.324 -54.251 1.00 95.19 182 VAL A O 1
ATOM 1458 N N . VAL A 1 183 ? 36.469 12.389 -52.385 1.00 95.38 183 VAL A N 1
ATOM 1459 C CA . VAL A 1 183 ? 35.199 13.061 -52.110 1.00 95.38 183 VAL A CA 1
ATOM 1460 C C . VAL A 1 183 ? 35.065 14.279 -53.020 1.00 95.38 183 VAL A C 1
ATOM 1462 O O . VAL A 1 183 ? 35.843 15.227 -52.923 1.00 95.38 183 VAL A O 1
ATOM 1465 N N . ASP A 1 184 ? 34.065 14.252 -53.901 1.00 95.94 184 ASP A N 1
ATOM 1466 C CA . ASP A 1 184 ? 33.681 15.403 -54.717 1.00 95.94 184 ASP A CA 1
ATOM 1467 C C . ASP A 1 184 ? 32.781 16.383 -53.941 1.00 95.94 184 ASP A C 1
ATOM 1469 O O . ASP A 1 184 ? 32.256 16.072 -52.867 1.00 95.94 184 ASP A O 1
ATOM 1473 N N . HIS A 1 185 ? 32.576 17.573 -54.507 1.00 93.81 185 HIS A N 1
ATOM 1474 C CA . HIS A 1 185 ? 31.772 18.634 -53.899 1.00 93.81 185 HIS A CA 1
ATOM 1475 C C . HIS A 1 185 ? 30.359 18.176 -53.491 1.00 93.81 185 HIS A C 1
ATOM 1477 O O . HIS A 1 185 ? 29.902 18.412 -52.371 1.00 93.81 185 HIS A O 1
ATOM 1483 N N . ALA A 1 186 ? 29.661 17.475 -54.392 1.00 91.81 186 ALA A N 1
ATOM 1484 C CA . ALA A 1 186 ? 28.301 16.997 -54.149 1.00 91.81 186 ALA A CA 1
ATOM 1485 C C . ALA A 1 186 ? 28.252 15.933 -53.040 1.00 91.81 186 ALA A C 1
ATOM 1487 O O . ALA A 1 186 ? 27.281 15.846 -52.285 1.00 91.81 186 ALA A O 1
ATOM 1488 N N . THR A 1 187 ? 29.290 15.108 -52.924 1.00 92.50 187 THR A N 1
ATOM 1489 C CA . THR A 1 187 ? 29.417 14.128 -51.849 1.00 92.50 187 THR A CA 1
ATOM 1490 C C . THR A 1 187 ? 29.723 14.818 -50.531 1.00 92.50 187 THR A C 1
ATOM 1492 O O . THR A 1 187 ? 28.980 14.570 -49.588 1.00 92.50 187 THR A O 1
ATOM 1495 N N . ALA A 1 188 ? 30.690 15.739 -50.466 1.00 92.62 188 ALA A N 1
ATOM 1496 C CA . ALA A 1 188 ? 30.985 16.508 -49.252 1.00 92.62 188 ALA A CA 1
ATOM 1497 C C . ALA A 1 188 ? 29.730 17.207 -48.694 1.00 92.62 188 ALA A C 1
ATOM 1499 O O . ALA A 1 188 ? 29.425 17.074 -47.508 1.00 92.62 188 ALA A O 1
ATOM 1500 N N . ALA A 1 189 ? 28.941 17.856 -49.559 1.00 91.56 189 ALA A N 1
ATOM 1501 C CA . ALA A 1 189 ? 27.678 18.484 -49.172 1.00 91.56 189 ALA A CA 1
ATOM 1502 C C . ALA A 1 189 ? 26.664 17.479 -48.586 1.00 91.56 189 ALA A C 1
ATOM 1504 O O . ALA A 1 189 ? 26.055 17.749 -47.554 1.00 91.56 189 ALA A O 1
ATOM 1505 N N . ARG A 1 190 ? 26.515 16.289 -49.189 1.00 91.44 190 ARG A N 1
ATOM 1506 C CA . ARG A 1 190 ? 25.633 15.230 -48.656 1.00 91.44 190 ARG A CA 1
ATOM 1507 C C . ARG A 1 190 ? 26.115 14.680 -47.313 1.00 91.44 190 ARG A C 1
ATOM 1509 O O . ARG A 1 190 ? 25.293 14.470 -46.426 1.00 91.44 190 ARG A O 1
ATOM 1516 N N . LEU A 1 191 ? 27.424 14.450 -47.153 1.00 91.75 191 LEU A N 1
ATOM 1517 C CA . LEU A 1 191 ? 28.004 13.980 -45.887 1.00 91.75 191 LEU A CA 1
ATOM 1518 C C . LEU A 1 191 ? 27.769 15.006 -44.765 1.00 91.75 191 LEU A C 1
ATOM 1520 O O . LEU A 1 191 ? 27.490 14.610 -43.634 1.00 91.75 191 LEU A O 1
ATOM 1524 N N . LEU A 1 192 ? 27.825 16.305 -45.084 1.00 90.81 192 LEU A N 1
ATOM 1525 C CA . LEU A 1 192 ? 27.465 17.377 -44.157 1.00 90.81 192 LEU A CA 1
ATOM 1526 C C . LEU A 1 192 ? 25.988 17.317 -43.761 1.00 90.81 192 LEU A C 1
ATOM 1528 O O . LEU A 1 192 ? 25.692 17.292 -42.571 1.00 90.81 192 LEU A O 1
ATOM 1532 N N . THR A 1 193 ? 25.070 17.183 -44.724 1.00 90.06 193 THR A N 1
ATOM 1533 C CA . THR A 1 193 ? 23.635 17.015 -44.428 1.00 90.06 193 THR A CA 1
ATOM 1534 C C . THR A 1 193 ? 23.364 15.794 -43.538 1.00 90.06 193 THR A C 1
ATOM 1536 O O . THR A 1 193 ? 22.489 15.840 -42.673 1.00 90.06 193 THR A O 1
ATOM 1539 N N . PHE A 1 194 ? 24.115 14.699 -43.709 1.00 90.62 194 PHE A N 1
ATOM 1540 C CA . PHE A 1 194 ? 24.018 13.521 -42.840 1.00 90.62 194 PHE A CA 1
ATOM 1541 C C . PHE A 1 194 ? 24.461 13.806 -41.401 1.00 90.62 194 PHE A C 1
ATOM 1543 O O . PHE A 1 194 ? 23.762 13.403 -40.469 1.00 90.62 194 PHE A O 1
ATOM 1550 N N . ASP A 1 195 ? 25.586 14.498 -41.197 1.00 88.06 195 ASP A N 1
ATOM 1551 C CA . ASP A 1 195 ? 26.038 14.857 -39.846 1.00 88.06 195 ASP A CA 1
ATOM 1552 C C . ASP A 1 195 ? 25.091 15.879 -39.188 1.00 88.06 195 ASP A C 1
ATOM 1554 O O . ASP A 1 195 ? 24.682 15.672 -38.047 1.00 88.06 195 ASP A O 1
ATOM 1558 N N . GLU A 1 196 ? 24.630 16.900 -39.918 1.00 88.56 196 GLU A N 1
ATOM 1559 C CA . GLU A 1 196 ? 23.647 17.880 -39.426 1.00 88.56 196 GLU A CA 1
ATOM 1560 C C . GLU A 1 196 ? 22.325 17.222 -39.009 1.00 88.56 196 GLU A C 1
ATOM 1562 O O . GLU A 1 196 ? 21.788 17.515 -37.937 1.00 88.56 196 GLU A O 1
ATOM 1567 N N . TYR A 1 197 ? 21.819 16.281 -39.813 1.00 87.12 197 TYR A N 1
ATOM 1568 C CA . TYR A 1 197 ? 20.628 15.502 -39.476 1.00 87.12 197 TYR A CA 1
ATOM 1569 C C . TYR A 1 197 ? 20.797 14.734 -38.159 1.00 87.12 197 TYR A C 1
ATOM 1571 O O . TYR A 1 197 ? 19.883 14.703 -37.338 1.00 87.12 197 TYR A O 1
ATOM 1579 N N . LEU A 1 198 ? 21.970 14.146 -37.916 1.00 82.38 198 LEU A N 1
ATOM 1580 C CA . LEU A 1 198 ? 22.248 13.405 -36.683 1.00 82.38 198 LEU A CA 1
ATOM 1581 C C . LEU A 1 198 ? 22.488 14.301 -35.471 1.00 82.38 198 LEU A C 1
ATOM 1583 O O . LEU A 1 198 ? 22.253 13.877 -34.338 1.00 82.38 198 LEU A O 1
ATOM 1587 N N . GLN A 1 199 ? 22.962 15.526 -35.692 1.00 82.25 199 GLN A N 1
ATOM 1588 C CA . GLN A 1 199 ? 23.088 16.528 -34.639 1.00 82.25 199 GLN A CA 1
ATOM 1589 C C . GLN A 1 199 ? 21.762 17.204 -34.294 1.00 82.25 199 GLN A C 1
ATOM 1591 O O . GLN A 1 199 ? 21.692 17.862 -33.249 1.00 82.25 199 GLN A O 1
ATOM 1596 N N . ASN A 1 200 ? 20.728 17.010 -35.117 1.00 87.25 200 ASN A N 1
ATOM 1597 C CA . ASN A 1 200 ? 19.408 17.577 -34.910 1.00 87.25 200 ASN A CA 1
ATOM 1598 C C . ASN A 1 200 ? 18.816 17.150 -33.556 1.00 87.25 200 ASN A C 1
ATOM 1600 O O . ASN A 1 200 ? 18.889 15.985 -33.150 1.00 87.25 200 ASN A O 1
ATOM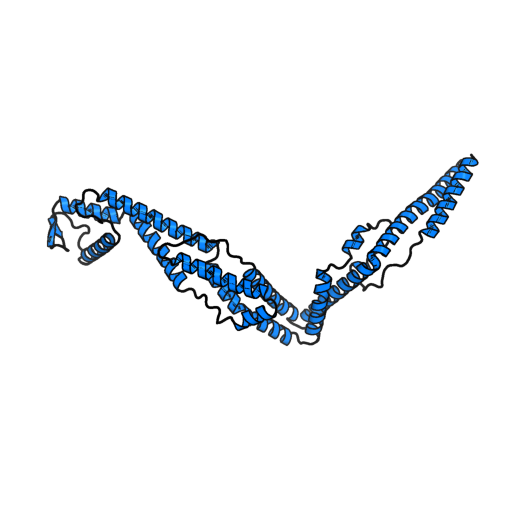 1604 N N . GLU A 1 201 ? 18.207 18.108 -32.859 1.00 84.00 201 GLU A N 1
ATOM 1605 C CA . GLU A 1 201 ? 17.610 17.897 -31.540 1.00 84.00 201 GLU A CA 1
ATOM 1606 C C . GLU A 1 201 ? 16.528 16.811 -31.558 1.00 84.00 201 GLU A C 1
ATOM 1608 O O . GLU A 1 201 ? 16.490 15.990 -30.646 1.00 84.00 201 GLU A O 1
ATOM 1613 N N . LEU A 1 202 ? 15.744 16.696 -32.636 1.00 84.50 202 LEU A N 1
ATOM 1614 C CA . LEU A 1 202 ? 14.697 15.676 -32.760 1.00 84.50 202 LEU A CA 1
ATOM 1615 C C . LEU A 1 202 ? 15.260 14.245 -32.736 1.00 84.50 202 LEU A C 1
ATOM 1617 O O . LEU A 1 202 ? 14.669 13.357 -32.121 1.00 84.50 202 LEU A O 1
ATOM 1621 N N . GLN A 1 203 ? 16.431 14.014 -33.344 1.00 85.31 203 GLN A N 1
ATOM 1622 C CA . GLN A 1 203 ? 17.095 12.704 -33.307 1.00 85.31 203 GLN A CA 1
ATOM 1623 C C . GLN A 1 203 ? 17.648 12.386 -31.918 1.00 85.31 203 GLN A C 1
ATOM 1625 O O . GLN A 1 203 ? 17.556 11.250 -31.440 1.00 85.31 203 GLN A O 1
ATOM 1630 N N . LYS A 1 204 ? 18.200 13.398 -31.241 1.00 87.31 204 LYS A N 1
ATOM 1631 C CA . LYS A 1 204 ? 18.689 13.269 -29.863 1.00 87.31 204 LYS A CA 1
ATOM 1632 C C . LYS A 1 204 ? 17.538 12.954 -28.908 1.00 87.31 204 LYS A C 1
ATOM 1634 O O . LYS A 1 204 ? 17.652 12.032 -28.102 1.00 87.31 204 LYS A O 1
ATOM 1639 N N . GLU A 1 205 ? 16.412 13.648 -29.036 1.00 91.12 205 GLU A N 1
ATOM 1640 C CA . GLU A 1 205 ? 15.211 13.407 -28.235 1.00 91.12 205 GLU A CA 1
ATOM 1641 C C . GLU A 1 205 ? 14.611 12.017 -28.468 1.00 91.12 205 GLU A C 1
ATOM 1643 O O . GLU A 1 205 ? 14.235 11.347 -27.502 1.00 91.12 205 GLU A O 1
ATOM 1648 N N . ALA A 1 206 ? 14.559 11.551 -29.721 1.00 91.19 206 ALA A N 1
ATOM 1649 C CA . ALA A 1 206 ? 14.104 10.202 -30.051 1.00 91.19 206 ALA A CA 1
ATOM 1650 C C . ALA A 1 206 ? 14.989 9.124 -29.409 1.00 91.19 206 ALA A C 1
ATOM 1652 O O . ALA A 1 206 ? 14.475 8.198 -28.775 1.00 91.19 206 ALA A O 1
ATOM 1653 N N . ALA A 1 207 ? 16.314 9.281 -29.492 1.00 88.94 207 ALA A N 1
ATOM 1654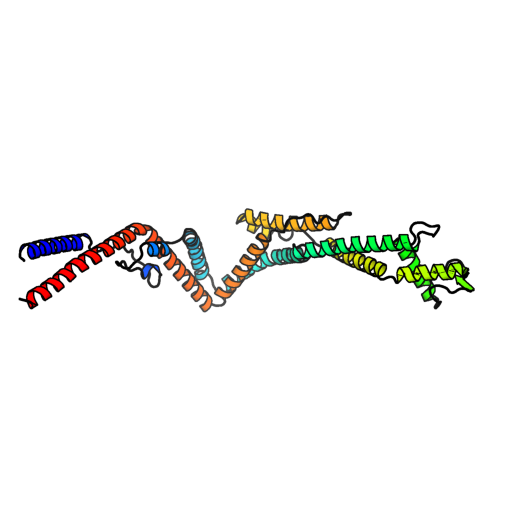 C CA . ALA A 1 207 ? 17.262 8.360 -28.872 1.00 88.94 207 ALA A CA 1
ATOM 1655 C C . ALA A 1 207 ? 17.135 8.334 -27.337 1.00 88.94 207 ALA A C 1
ATOM 1657 O O . ALA A 1 207 ? 17.087 7.256 -26.743 1.00 88.94 207 ALA A O 1
ATOM 1658 N N . ILE A 1 208 ? 17.023 9.502 -26.693 1.00 93.62 208 ILE A N 1
ATOM 1659 C CA . ILE A 1 208 ? 16.845 9.609 -25.235 1.00 93.62 208 ILE A CA 1
ATOM 1660 C C . ILE A 1 208 ? 15.521 8.971 -24.799 1.00 93.62 208 ILE A C 1
ATOM 1662 O O . ILE A 1 208 ? 15.480 8.229 -23.817 1.00 93.62 208 ILE A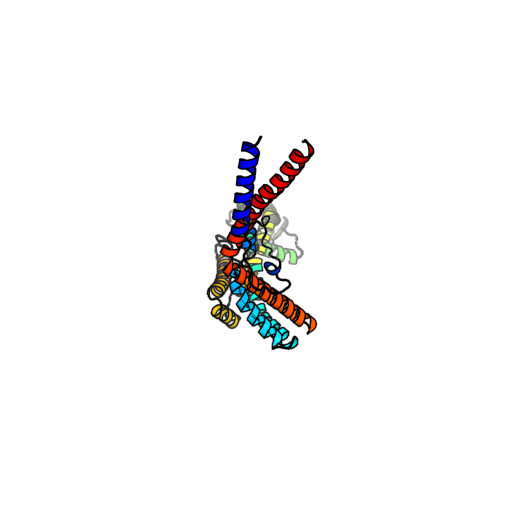 O 1
ATOM 1666 N N . ALA A 1 209 ? 14.426 9.233 -25.518 1.00 95.62 209 ALA A N 1
ATOM 1667 C CA . ALA A 1 209 ? 13.125 8.657 -25.194 1.00 95.62 209 ALA A CA 1
ATOM 1668 C C . ALA A 1 209 ? 13.129 7.124 -25.324 1.00 95.62 209 ALA A C 1
ATOM 1670 O O . ALA A 1 209 ? 12.573 6.434 -24.467 1.00 95.62 209 ALA A O 1
ATOM 1671 N N . LEU A 1 210 ? 13.803 6.587 -26.348 1.00 95.06 210 LEU A N 1
ATOM 1672 C CA . LEU A 1 210 ? 13.970 5.147 -26.534 1.00 95.06 210 LEU A CA 1
ATOM 1673 C C . LEU A 1 210 ? 14.809 4.507 -25.419 1.00 95.06 210 LEU A C 1
ATOM 1675 O O . LEU A 1 210 ? 14.425 3.460 -24.898 1.00 95.06 210 LEU A O 1
ATOM 1679 N N . ASP A 1 211 ? 15.924 5.123 -25.022 1.00 95.75 211 ASP A N 1
ATOM 1680 C CA . ASP A 1 211 ? 16.763 4.596 -23.939 1.00 95.75 211 ASP A CA 1
ATOM 1681 C C . ASP A 1 211 ? 16.038 4.615 -22.584 1.00 95.75 211 ASP A C 1
ATOM 1683 O O . ASP A 1 211 ? 16.046 3.620 -21.851 1.00 95.75 211 ASP A O 1
ATOM 1687 N N . ASN A 1 212 ? 15.309 5.698 -22.292 1.00 97.00 212 ASN A N 1
ATOM 1688 C CA . ASN A 1 212 ? 14.462 5.792 -21.104 1.00 97.00 212 ASN A CA 1
ATOM 1689 C C . ASN A 1 212 ? 13.401 4.682 -21.086 1.00 97.00 212 ASN A C 1
ATOM 1691 O O . ASN A 1 212 ? 13.245 3.991 -20.077 1.00 97.00 212 ASN A O 1
ATOM 1695 N N . TRP A 1 213 ? 12.716 4.460 -22.213 1.00 97.44 213 TRP A N 1
ATOM 1696 C CA . TRP A 1 213 ? 11.743 3.378 -22.359 1.00 97.44 213 TRP A CA 1
ATOM 1697 C C . TRP A 1 213 ? 12.378 1.997 -22.134 1.00 97.44 213 TRP A C 1
ATOM 1699 O O . TRP A 1 213 ? 11.898 1.204 -21.322 1.00 97.44 213 TRP A O 1
ATOM 1709 N N . ASN A 1 214 ? 13.516 1.723 -22.775 1.00 96.62 214 ASN A N 1
ATOM 1710 C CA . ASN A 1 214 ? 14.244 0.462 -22.623 1.00 96.62 214 ASN A CA 1
ATOM 1711 C C . ASN A 1 214 ? 14.735 0.236 -21.187 1.00 96.62 214 ASN A C 1
ATOM 1713 O O . ASN A 1 214 ? 14.741 -0.899 -20.700 1.00 96.62 214 ASN A O 1
ATOM 1717 N N . THR A 1 215 ? 15.127 1.300 -20.489 1.00 97.69 215 THR A N 1
ATOM 1718 C CA . THR A 1 215 ? 15.514 1.252 -19.077 1.00 97.69 215 THR A CA 1
ATOM 1719 C C . THR A 1 215 ? 14.341 0.835 -18.194 1.00 97.69 215 THR A C 1
ATOM 1721 O O . THR A 1 215 ? 14.511 -0.032 -17.332 1.00 97.69 215 THR A O 1
ATOM 1724 N N . VAL A 1 216 ? 13.142 1.373 -18.437 1.00 97.25 216 VAL A N 1
ATOM 1725 C CA . VAL A 1 216 ? 11.920 0.938 -17.744 1.00 97.25 216 VAL A CA 1
ATOM 1726 C C . VAL A 1 216 ? 11.620 -0.534 -18.031 1.00 97.25 216 VAL A C 1
ATOM 1728 O O . VAL A 1 216 ? 11.450 -1.312 -17.091 1.00 97.25 216 VAL A O 1
ATOM 1731 N N . LEU A 1 217 ? 11.641 -0.962 -19.298 1.00 97.75 217 LEU A N 1
ATOM 1732 C CA . LEU A 1 217 ? 11.386 -2.363 -19.657 1.00 97.75 217 LEU A CA 1
ATOM 1733 C C . LEU A 1 217 ? 12.362 -3.328 -18.971 1.00 97.75 217 LEU A C 1
ATOM 1735 O O . LEU A 1 217 ? 11.956 -4.383 -18.480 1.00 97.75 217 LEU A O 1
ATOM 1739 N N . LYS A 1 218 ? 13.652 -2.972 -18.893 1.00 97.69 218 LYS A N 1
ATOM 1740 C CA . LYS A 1 218 ? 14.668 -3.767 -18.182 1.00 97.69 218 LYS A CA 1
ATOM 1741 C C . LYS A 1 218 ? 14.365 -3.898 -16.689 1.00 97.69 218 LYS A C 1
ATOM 1743 O O . LYS A 1 218 ? 14.644 -4.954 -16.127 1.00 97.69 218 LYS A O 1
ATOM 1748 N N . LYS A 1 219 ? 13.831 -2.855 -16.044 1.00 96.88 219 LYS A N 1
ATOM 1749 C CA . LYS A 1 219 ? 13.421 -2.912 -14.631 1.00 96.88 219 LYS A CA 1
ATOM 1750 C C . LYS A 1 219 ? 12.219 -3.830 -14.447 1.00 96.88 219 LYS A C 1
ATOM 1752 O O . LYS A 1 219 ? 12.293 -4.745 -13.634 1.00 96.88 219 LYS A O 1
ATOM 1757 N N . ILE A 1 220 ? 11.176 -3.663 -15.261 1.00 97.62 220 ILE A N 1
ATOM 1758 C CA . ILE A 1 220 ? 9.947 -4.468 -15.171 1.00 97.62 220 ILE A CA 1
ATOM 1759 C C . ILE A 1 220 ? 10.243 -5.958 -15.388 1.00 97.62 220 ILE A C 1
ATOM 1761 O O . ILE A 1 220 ? 9.757 -6.793 -14.632 1.00 97.62 220 ILE A O 1
ATOM 1765 N N . LYS A 1 221 ? 11.115 -6.308 -16.345 1.00 97.25 221 LYS A N 1
ATOM 1766 C CA . LYS A 1 221 ? 11.540 -7.702 -16.591 1.00 97.25 221 LYS A CA 1
ATOM 1767 C C . LYS A 1 221 ? 12.238 -8.369 -15.400 1.00 97.25 221 LYS A C 1
ATOM 1769 O O . LYS A 1 221 ? 12.312 -9.592 -15.360 1.00 97.25 221 LYS A O 1
ATOM 1774 N N . LYS A 1 222 ? 12.791 -7.589 -14.466 1.00 97.19 222 LYS A N 1
ATOM 1775 C CA . LYS A 1 222 ? 13.464 -8.100 -13.261 1.00 97.19 222 LYS A CA 1
ATOM 1776 C C . LYS A 1 222 ? 12.518 -8.259 -12.071 1.00 97.19 222 LYS A C 1
ATOM 1778 O O . LYS A 1 222 ? 12.936 -8.816 -11.058 1.00 97.19 222 LYS A O 1
ATOM 1783 N N . LEU A 1 223 ? 11.286 -7.758 -12.163 1.00 97.50 223 LEU A N 1
ATOM 1784 C CA . LEU A 1 223 ? 10.304 -7.899 -11.094 1.00 97.50 223 LEU A CA 1
ATOM 1785 C C . LEU A 1 223 ? 9.895 -9.365 -10.942 1.00 97.50 223 LEU A C 1
ATOM 1787 O O . LEU A 1 223 ? 9.771 -10.104 -11.918 1.00 97.50 223 LEU A O 1
ATOM 1791 N N . ASN A 1 224 ? 9.677 -9.776 -9.697 1.00 96.06 224 ASN A N 1
ATOM 1792 C CA . ASN A 1 224 ? 9.210 -11.110 -9.354 1.00 96.06 224 ASN A CA 1
ATOM 1793 C C . ASN A 1 224 ? 7.798 -11.001 -8.775 1.00 96.06 224 ASN A C 1
ATOM 1795 O O . ASN A 1 224 ? 7.580 -10.225 -7.853 1.00 96.06 224 ASN A O 1
ATOM 1799 N N . PHE A 1 225 ? 6.862 -11.791 -9.296 1.00 97.50 225 PHE A N 1
ATOM 1800 C CA . PHE A 1 225 ? 5.464 -11.826 -8.849 1.00 97.50 225 PHE A CA 1
ATOM 1801 C C . PHE A 1 225 ? 5.109 -13.143 -8.138 1.00 97.50 225 PHE A C 1
ATOM 1803 O O . PHE A 1 225 ? 3.937 -13.430 -7.899 1.00 97.50 225 PHE A O 1
ATOM 1810 N N . SER A 1 226 ? 6.110 -13.973 -7.824 1.00 96.44 226 SER A N 1
ATOM 1811 C CA . SER A 1 226 ? 5.905 -15.257 -7.156 1.00 96.44 226 SER A CA 1
ATOM 1812 C C . SER A 1 226 ? 5.386 -15.070 -5.734 1.00 96.44 226 SER A C 1
ATOM 1814 O O . SER A 1 226 ? 5.971 -14.357 -4.919 1.00 96.44 226 SER A O 1
ATOM 1816 N N . LYS A 1 227 ? 4.294 -15.774 -5.436 1.00 94.94 227 LYS A N 1
ATOM 1817 C CA . LYS A 1 227 ? 3.633 -15.785 -4.126 1.00 94.94 227 LYS A CA 1
ATOM 1818 C C . LYS A 1 227 ? 4.202 -16.866 -3.204 1.00 94.94 227 LYS A C 1
ATOM 1820 O O . LYS A 1 227 ? 4.015 -16.787 -1.995 1.00 94.94 227 LYS A O 1
ATOM 1825 N N . THR A 1 228 ? 4.936 -17.833 -3.761 1.00 96.00 228 THR A N 1
ATOM 1826 C CA . THR A 1 228 ? 5.453 -19.017 -3.060 1.00 96.00 228 THR A CA 1
ATOM 1827 C C . THR A 1 228 ? 6.232 -18.705 -1.780 1.00 96.00 228 THR A C 1
ATOM 1829 O O . THR A 1 228 ? 5.955 -19.341 -0.764 1.00 96.00 228 THR A O 1
ATOM 1832 N N . PRO A 1 229 ? 7.128 -17.695 -1.735 1.00 96.19 229 PRO A N 1
ATOM 1833 C CA . PRO A 1 229 ? 7.837 -17.353 -0.497 1.00 96.19 229 PRO A CA 1
ATOM 1834 C C . PRO A 1 229 ? 6.923 -16.903 0.656 1.00 96.19 229 PRO A C 1
ATOM 1836 O O . PRO A 1 229 ? 7.355 -16.877 1.806 1.00 96.19 229 PRO A O 1
ATOM 1839 N N . TYR A 1 230 ? 5.673 -16.541 0.357 1.00 95.94 230 TYR A N 1
ATOM 1840 C CA . TYR A 1 230 ? 4.709 -15.966 1.293 1.00 95.94 230 TYR A CA 1
ATOM 1841 C C . TYR A 1 230 ? 3.487 -16.868 1.521 1.00 95.94 230 TYR A C 1
ATOM 1843 O O . TYR A 1 230 ? 2.554 -16.460 2.208 1.00 95.94 230 TYR A O 1
ATOM 1851 N N . GLU A 1 231 ? 3.473 -18.096 0.994 1.00 94.25 231 GLU A N 1
ATOM 1852 C CA . GLU A 1 231 ? 2.325 -19.009 1.108 1.00 94.25 231 GLU A CA 1
ATOM 1853 C C . GLU A 1 231 ? 1.923 -19.275 2.559 1.00 94.25 231 GLU A C 1
ATOM 1855 O O . GLU A 1 231 ? 0.737 -19.239 2.877 1.00 94.25 231 GLU A O 1
ATOM 1860 N N . ALA A 1 232 ? 2.892 -19.476 3.458 1.00 94.31 232 ALA A N 1
ATOM 1861 C CA . ALA A 1 232 ? 2.612 -19.718 4.872 1.00 94.31 232 ALA A CA 1
ATOM 1862 C C . ALA A 1 232 ? 1.805 -18.567 5.495 1.00 94.31 232 ALA A C 1
ATOM 1864 O O . ALA A 1 232 ? 0.750 -18.798 6.080 1.00 94.31 232 ALA A O 1
ATOM 1865 N N . ILE A 1 233 ? 2.246 -17.317 5.303 1.00 94.88 233 ILE A N 1
ATOM 1866 C CA . ILE A 1 233 ? 1.542 -16.162 5.867 1.00 94.88 233 ILE A CA 1
ATOM 1867 C C . ILE A 1 233 ? 0.214 -15.887 5.149 1.00 94.88 233 ILE A C 1
ATOM 1869 O O . ILE A 1 233 ? -0.767 -15.518 5.790 1.00 94.88 233 ILE A O 1
ATOM 1873 N N . LEU A 1 234 ? 0.143 -16.108 3.835 1.00 95.06 234 LEU A N 1
ATOM 1874 C CA . LEU A 1 234 ? -1.097 -15.957 3.070 1.00 95.06 234 LEU A CA 1
ATOM 1875 C C . LEU A 1 234 ? -2.155 -16.993 3.482 1.00 95.06 234 LEU A C 1
ATOM 1877 O O . LEU A 1 234 ? -3.341 -16.658 3.529 1.00 95.06 234 LEU A O 1
ATOM 1881 N N . ASN A 1 235 ? -1.735 -18.215 3.823 1.00 94.75 235 ASN A N 1
ATOM 1882 C CA . ASN A 1 235 ? -2.597 -19.270 4.358 1.00 94.75 235 ASN A CA 1
ATOM 1883 C C . ASN A 1 235 ? -3.028 -18.980 5.802 1.00 94.75 235 ASN A C 1
ATOM 1885 O O . ASN A 1 235 ? -4.205 -19.142 6.123 1.00 94.75 235 ASN A O 1
ATOM 1889 N N . ASP A 1 236 ? -2.122 -18.477 6.647 1.00 92.94 236 ASP A N 1
ATOM 1890 C CA . ASP A 1 236 ? -2.463 -18.020 8.000 1.00 92.94 236 ASP A CA 1
ATOM 1891 C C . ASP A 1 236 ? -3.527 -16.914 7.949 1.00 92.94 236 ASP A C 1
ATOM 1893 O O . ASP A 1 236 ? -4.514 -16.965 8.686 1.00 92.94 236 ASP A O 1
ATOM 1897 N N . ILE A 1 237 ? -3.371 -15.939 7.045 1.00 94.44 237 ILE A N 1
ATOM 1898 C CA . ILE A 1 237 ? -4.372 -14.892 6.804 1.00 94.44 237 ILE A CA 1
ATOM 1899 C C . ILE A 1 237 ? -5.676 -15.516 6.307 1.00 94.44 237 ILE A C 1
ATOM 1901 O O . ILE A 1 237 ? -6.725 -15.227 6.876 1.00 94.44 237 ILE A O 1
ATOM 1905 N N . LYS A 1 238 ? -5.616 -16.414 5.314 1.00 94.75 238 LYS A N 1
ATOM 1906 C CA . LYS A 1 238 ? -6.797 -17.084 4.748 1.00 94.75 238 LYS A CA 1
ATOM 1907 C C . LYS A 1 238 ? -7.617 -17.820 5.807 1.00 94.75 238 LYS A C 1
ATOM 1909 O O . LYS A 1 238 ? -8.839 -17.767 5.763 1.00 94.75 238 LYS A O 1
ATOM 1914 N N . SER A 1 239 ? -6.959 -18.474 6.767 1.00 94.62 239 SER A N 1
ATOM 1915 C CA . SER A 1 239 ? -7.634 -19.215 7.842 1.00 94.62 239 SER A CA 1
ATOM 1916 C C . SER A 1 239 ? -8.475 -18.326 8.768 1.00 94.62 239 SER A C 1
ATOM 1918 O O . SER A 1 239 ? -9.417 -18.810 9.391 1.00 94.62 239 SER A O 1
ATOM 1920 N N . LYS A 1 240 ? -8.141 -17.031 8.856 1.00 91.31 240 LYS A N 1
ATOM 1921 C CA . LYS A 1 240 ? -8.819 -16.037 9.703 1.00 91.31 240 LYS A CA 1
ATOM 1922 C C . LYS A 1 240 ? -9.769 -15.146 8.909 1.00 91.31 240 LYS A C 1
ATOM 1924 O O . LYS A 1 240 ? -10.810 -14.750 9.421 1.00 91.31 240 LYS A O 1
ATOM 1929 N N . ASP A 1 241 ? -9.380 -14.801 7.688 1.00 93.44 241 ASP A N 1
ATOM 1930 C CA . ASP A 1 241 ? -10.123 -13.948 6.772 1.00 93.44 241 ASP A CA 1
ATOM 1931 C C . ASP A 1 241 ? -9.772 -14.316 5.321 1.00 93.44 241 ASP A C 1
ATOM 1933 O O . ASP A 1 241 ? -8.773 -13.867 4.743 1.00 93.44 241 ASP A O 1
ATOM 1937 N N . GLU A 1 242 ? -10.610 -15.164 4.728 1.00 95.12 242 GLU A N 1
ATOM 1938 C CA . GLU A 1 242 ? -10.446 -15.612 3.348 1.00 95.12 242 GLU A CA 1
ATOM 1939 C C . GLU A 1 242 ? -10.581 -14.458 2.347 1.00 95.12 242 GLU A C 1
ATOM 1941 O O . GLU A 1 242 ? -9.790 -14.372 1.406 1.00 95.12 242 GLU A O 1
ATOM 1946 N N . ALA A 1 243 ? -11.519 -13.534 2.578 1.00 95.94 243 ALA A N 1
ATOM 1947 C CA . ALA A 1 243 ? -11.726 -12.379 1.711 1.00 95.94 243 ALA A CA 1
ATOM 1948 C C . ALA A 1 243 ? -10.482 -11.481 1.681 1.00 95.94 243 ALA A C 1
ATOM 1950 O O . ALA A 1 243 ? -10.053 -11.043 0.614 1.00 95.94 243 ALA A O 1
ATOM 1951 N N . PHE A 1 244 ? -9.843 -11.264 2.833 1.00 95.81 244 PHE A N 1
ATOM 1952 C CA . PHE A 1 244 ? -8.607 -10.492 2.902 1.00 95.81 244 PHE A CA 1
ATOM 1953 C C . PHE A 1 244 ? -7.454 -11.160 2.153 1.00 95.81 244 PHE A C 1
ATOM 1955 O O . PHE A 1 244 ? -6.732 -10.487 1.415 1.00 95.81 244 PHE A O 1
ATOM 1962 N N . SER A 1 245 ? -7.296 -12.479 2.307 1.00 95.25 245 SER A N 1
ATOM 1963 C CA . SER A 1 245 ? -6.285 -13.228 1.559 1.00 95.25 245 SER A CA 1
ATOM 1964 C C . SER A 1 245 ? -6.509 -13.068 0.053 1.00 95.25 245 SER A C 1
ATOM 1966 O O . SER A 1 245 ? -5.590 -12.669 -0.660 1.00 95.25 245 SER A O 1
ATOM 1968 N N . LEU A 1 246 ? -7.746 -13.245 -0.429 1.00 95.06 246 LEU A N 1
ATOM 1969 C CA . LEU A 1 246 ? -8.095 -13.051 -1.841 1.00 95.06 246 LEU A CA 1
ATOM 1970 C C . LEU A 1 246 ? -7.745 -11.645 -2.353 1.00 95.06 246 LEU A C 1
ATOM 1972 O O . LEU A 1 246 ? -7.196 -11.520 -3.445 1.00 95.06 246 LEU A O 1
ATOM 1976 N N . LEU A 1 247 ? -7.977 -10.591 -1.563 1.00 96.38 247 LEU A N 1
ATOM 1977 C CA . LEU A 1 247 ? -7.588 -9.229 -1.948 1.00 96.38 247 LEU A CA 1
ATOM 1978 C C . LEU A 1 247 ? -6.061 -9.047 -2.068 1.00 96.38 247 LEU A C 1
ATOM 1980 O O . LEU A 1 247 ? -5.608 -8.250 -2.889 1.00 96.38 247 LEU A O 1
ATOM 1984 N N . LEU A 1 248 ? -5.252 -9.764 -1.280 1.00 97.06 248 LEU A N 1
ATOM 1985 C CA . LEU A 1 248 ? -3.786 -9.754 -1.417 1.00 97.06 248 LEU A CA 1
ATOM 1986 C C . LEU A 1 248 ? -3.333 -10.502 -2.679 1.00 97.06 248 LEU A C 1
ATOM 1988 O O . LEU A 1 248 ? -2.462 -10.013 -3.397 1.00 97.06 248 LEU A O 1
ATOM 1992 N N . TYR A 1 249 ? -3.942 -11.656 -2.974 1.00 95.75 249 TYR A N 1
ATOM 1993 C CA . TYR A 1 249 ? -3.684 -12.394 -4.216 1.00 95.75 249 TYR A CA 1
ATOM 1994 C C . TYR A 1 249 ? -4.027 -11.543 -5.445 1.00 95.75 249 TYR A C 1
ATOM 1996 O O . TYR A 1 249 ? -3.179 -11.382 -6.324 1.00 95.75 249 TYR A O 1
ATOM 2004 N N . ASN A 1 250 ? -5.218 -10.939 -5.454 1.00 95.56 250 ASN A N 1
ATOM 2005 C CA . ASN A 1 250 ? -5.692 -10.092 -6.545 1.00 95.56 250 ASN A CA 1
ATOM 2006 C C . ASN A 1 250 ? -4.791 -8.875 -6.768 1.00 95.56 250 ASN A C 1
ATOM 2008 O O . ASN A 1 250 ? -4.504 -8.548 -7.913 1.00 95.56 250 ASN A O 1
ATOM 2012 N N . LEU A 1 251 ? -4.300 -8.235 -5.702 1.00 97.38 251 LEU A N 1
ATOM 2013 C CA . LEU A 1 251 ? -3.358 -7.120 -5.818 1.00 97.38 251 LEU A CA 1
ATOM 2014 C C . LEU A 1 251 ? -2.078 -7.534 -6.566 1.00 97.38 251 LEU A C 1
ATOM 2016 O O . LEU A 1 251 ? -1.644 -6.843 -7.487 1.00 97.38 251 LEU A O 1
ATOM 2020 N N . ILE A 1 252 ? -1.487 -8.678 -6.203 1.00 97.38 252 ILE A N 1
ATOM 2021 C CA . ILE A 1 252 ? -0.278 -9.194 -6.867 1.00 97.38 252 ILE A CA 1
ATOM 2022 C C . ILE A 1 252 ? -0.571 -9.525 -8.335 1.00 97.38 252 ILE A C 1
ATOM 2024 O O . ILE A 1 252 ? 0.243 -9.216 -9.206 1.00 97.38 252 ILE A O 1
ATOM 2028 N N . ASP A 1 253 ? -1.731 -10.121 -8.618 1.00 95.75 253 ASP A N 1
ATOM 2029 C CA . ASP A 1 253 ? -2.133 -10.471 -9.981 1.00 95.75 253 ASP A CA 1
ATOM 2030 C C . ASP A 1 253 ? -2.400 -9.232 -10.844 1.00 95.75 253 ASP A C 1
ATOM 2032 O O . ASP A 1 253 ? -1.911 -9.169 -11.969 1.00 95.75 253 ASP A O 1
ATOM 2036 N N . GLN A 1 254 ? -3.059 -8.200 -10.312 1.00 95.75 254 GLN A N 1
ATOM 2037 C CA . GLN A 1 254 ? -3.251 -6.920 -11.004 1.00 95.75 254 GLN A CA 1
ATOM 2038 C C . GLN A 1 254 ? -1.914 -6.253 -11.362 1.00 95.75 254 GLN A C 1
ATOM 2040 O O . GLN A 1 254 ? -1.731 -5.786 -12.488 1.00 95.75 254 GLN A O 1
ATOM 2045 N N . LEU A 1 255 ? -0.956 -6.241 -10.429 1.00 97.25 255 LEU A N 1
ATOM 2046 C CA . LEU A 1 255 ? 0.392 -5.717 -10.675 1.00 97.25 255 LEU A CA 1
ATOM 2047 C C . LEU A 1 255 ? 1.117 -6.539 -11.757 1.00 97.25 255 LEU A C 1
ATOM 2049 O O . LEU A 1 255 ? 1.741 -5.970 -12.653 1.00 97.25 255 LEU A O 1
ATOM 2053 N N . ASN A 1 256 ? 0.996 -7.868 -11.722 1.00 96.88 256 ASN A N 1
ATOM 2054 C CA . ASN A 1 256 ? 1.580 -8.756 -12.728 1.00 96.88 256 ASN A CA 1
ATOM 2055 C C . ASN A 1 256 ? 0.974 -8.531 -14.125 1.00 96.88 256 ASN A C 1
ATOM 2057 O O . ASN A 1 256 ? 1.703 -8.447 -15.112 1.00 96.88 256 ASN A O 1
ATOM 2061 N N . GLU A 1 257 ? -0.347 -8.377 -14.229 1.00 95.44 257 GLU A N 1
ATOM 2062 C CA . GLU A 1 257 ? -1.012 -8.103 -15.507 1.00 95.44 257 GLU A CA 1
ATOM 2063 C C . GLU A 1 257 ? -0.612 -6.743 -16.093 1.00 95.44 257 GLU A C 1
ATOM 2065 O O . GLU A 1 257 ? -0.343 -6.650 -17.295 1.00 95.44 257 GLU A O 1
ATOM 2070 N N . ARG A 1 258 ? -0.445 -5.708 -15.256 1.00 95.69 258 ARG A N 1
ATOM 2071 C CA . ARG A 1 258 ? 0.132 -4.424 -15.692 1.00 95.69 258 ARG A CA 1
ATOM 2072 C C . ARG A 1 258 ? 1.537 -4.599 -16.264 1.00 95.69 258 ARG A C 1
ATOM 2074 O O . ARG A 1 258 ? 1.818 -4.102 -17.355 1.00 95.69 258 ARG A O 1
ATOM 2081 N N . ALA A 1 259 ? 2.404 -5.340 -15.572 1.00 97.00 259 ALA A N 1
ATOM 2082 C CA . ALA A 1 259 ? 3.755 -5.626 -16.052 1.00 97.00 259 ALA A CA 1
ATOM 2083 C C . ALA A 1 259 ? 3.735 -6.352 -17.403 1.00 97.00 259 ALA A C 1
ATOM 2085 O O . ALA A 1 259 ? 4.392 -5.914 -18.348 1.00 97.00 259 ALA A O 1
ATOM 2086 N N . LYS A 1 260 ? 2.939 -7.420 -17.529 1.00 96.25 260 LYS A N 1
ATOM 2087 C CA . LYS A 1 260 ? 2.779 -8.157 -18.791 1.00 96.25 260 LYS A CA 1
ATOM 2088 C C . LYS A 1 260 ? 2.283 -7.257 -19.912 1.00 96.25 260 LYS A C 1
ATOM 2090 O O . LYS A 1 260 ? 2.773 -7.372 -21.028 1.00 96.25 260 LYS A O 1
ATOM 2095 N N . SER A 1 261 ? 1.341 -6.360 -19.629 1.00 95.50 261 SER A N 1
ATOM 2096 C CA . SER A 1 261 ? 0.795 -5.449 -20.632 1.00 95.50 261 SER A CA 1
ATOM 2097 C C . SER A 1 261 ? 1.812 -4.440 -21.146 1.00 95.50 261 SER A C 1
ATOM 2099 O O . SER A 1 261 ? 1.859 -4.192 -22.348 1.00 95.50 261 SER A O 1
ATOM 2101 N N . ILE A 1 262 ? 2.661 -3.909 -20.264 1.00 96.50 262 ILE A N 1
ATOM 2102 C CA . ILE A 1 262 ? 3.763 -3.019 -20.648 1.00 96.50 262 ILE A CA 1
ATOM 2103 C C . ILE A 1 262 ? 4.802 -3.758 -21.506 1.00 96.50 262 ILE A C 1
ATOM 2105 O O . ILE A 1 262 ? 5.390 -3.169 -22.408 1.00 96.50 262 ILE A O 1
ATOM 2109 N N . LEU A 1 263 ? 5.035 -5.045 -21.231 1.00 96.50 263 LEU A N 1
ATOM 2110 C CA . LEU A 1 263 ? 6.045 -5.864 -21.908 1.00 96.50 263 LEU A CA 1
ATOM 2111 C C . LEU A 1 263 ? 5.600 -6.449 -23.262 1.00 96.50 263 LEU A C 1
ATOM 2113 O O . LEU A 1 263 ? 6.403 -7.131 -23.899 1.00 96.50 263 LEU A O 1
ATOM 2117 N N . LYS A 1 264 ? 4.356 -6.215 -23.699 1.00 95.00 264 LYS A N 1
ATOM 2118 C CA . LYS A 1 264 ? 3.878 -6.609 -25.035 1.00 95.00 264 LYS A CA 1
ATOM 2119 C C . LYS A 1 264 ? 4.606 -5.827 -26.133 1.00 95.00 264 LYS A C 1
ATOM 2121 O O . LYS A 1 264 ? 5.069 -4.713 -25.904 1.00 95.00 264 LYS A O 1
ATOM 2126 N N . ASP A 1 265 ? 4.606 -6.375 -27.350 1.00 90.00 265 ASP A N 1
ATOM 2127 C CA . ASP A 1 265 ? 5.123 -5.682 -28.542 1.00 90.00 265 ASP A CA 1
ATOM 2128 C C . ASP A 1 265 ? 4.403 -4.347 -28.782 1.00 90.00 265 ASP A C 1
ATOM 2130 O O . ASP A 1 265 ? 5.020 -3.351 -29.160 1.00 90.00 265 ASP A O 1
ATOM 2134 N N . ILE A 1 266 ? 3.094 -4.327 -28.507 1.00 91.69 266 ILE A N 1
ATOM 2135 C CA . ILE A 1 266 ? 2.270 -3.121 -28.445 1.00 91.69 266 ILE A CA 1
ATOM 2136 C C . ILE A 1 266 ? 1.792 -2.972 -26.995 1.00 91.69 266 ILE A C 1
ATOM 2138 O O . ILE A 1 266 ? 0.863 -3.682 -26.586 1.00 91.69 266 ILE A O 1
ATOM 2142 N N . PRO A 1 267 ? 2.428 -2.090 -26.203 1.00 94.25 267 PRO A N 1
ATOM 2143 C CA . PRO A 1 267 ? 2.037 -1.854 -24.822 1.00 94.25 267 PRO A CA 1
ATOM 2144 C C . PRO A 1 267 ? 0.592 -1.365 -24.716 1.00 94.25 267 PRO A C 1
ATOM 2146 O O . PRO A 1 267 ? 0.169 -0.494 -25.477 1.00 94.25 267 PRO A O 1
ATOM 2149 N N . SER A 1 268 ? -0.155 -1.894 -23.745 1.00 93.12 268 SER A N 1
ATOM 2150 C CA . SER A 1 268 ? -1.477 -1.369 -23.382 1.00 93.12 268 SER A CA 1
ATOM 2151 C C . SER A 1 268 ? -1.458 -0.779 -21.978 1.00 93.12 268 SER A C 1
ATOM 2153 O O . SER A 1 268 ? -0.909 -1.374 -21.045 1.00 93.12 268 SER A O 1
ATOM 2155 N N . PHE A 1 269 ? -2.098 0.380 -21.853 1.00 92.81 269 PHE A N 1
ATOM 2156 C CA . PHE A 1 269 ? -2.247 1.146 -20.618 1.00 92.81 269 PHE A CA 1
ATOM 2157 C C . PHE A 1 269 ? -3.715 1.283 -20.195 1.00 92.81 269 PHE A C 1
ATOM 2159 O O . PHE A 1 269 ? -4.035 2.134 -19.370 1.00 92.81 269 PHE A O 1
ATOM 2166 N N . ASP A 1 270 ? -4.596 0.463 -20.771 1.00 87.50 270 ASP A N 1
ATOM 2167 C CA . ASP A 1 270 ? -6.020 0.421 -20.439 1.00 87.50 270 ASP A CA 1
ATOM 2168 C C . ASP A 1 270 ? -6.241 -0.475 -19.215 1.00 87.50 270 ASP A C 1
ATOM 2170 O O . ASP A 1 270 ? -6.434 -1.685 -19.329 1.00 87.50 270 ASP A O 1
ATOM 2174 N N . PHE A 1 271 ? -6.075 0.116 -18.032 1.00 85.44 271 PHE A N 1
ATOM 2175 C CA . PHE A 1 271 ? -6.239 -0.555 -16.747 1.00 85.44 271 PHE A CA 1
ATOM 2176 C C . PHE A 1 271 ? -6.958 0.355 -15.767 1.00 85.44 271 PHE A C 1
ATOM 2178 O O . PHE A 1 271 ? -6.625 1.535 -15.648 1.00 85.44 271 PHE A O 1
ATOM 2185 N N . ASP A 1 272 ? -7.849 -0.249 -14.989 1.00 82.81 272 ASP A N 1
ATOM 2186 C CA . ASP A 1 272 ? -8.419 0.386 -13.811 1.00 82.81 272 ASP A CA 1
ATOM 2187 C C . ASP A 1 272 ? -7.340 0.675 -12.758 1.00 82.81 272 ASP A C 1
ATOM 2189 O O . ASP A 1 272 ? -6.234 0.107 -12.756 1.00 82.81 272 ASP A O 1
ATOM 2193 N N . ASP A 1 273 ? -7.684 1.558 -11.825 1.00 86.56 273 ASP A N 1
ATOM 2194 C CA . ASP A 1 273 ? -6.859 1.839 -10.660 1.00 86.56 273 ASP A CA 1
ATOM 2195 C C . ASP A 1 273 ? -6.633 0.597 -9.793 1.00 86.56 273 ASP A C 1
ATOM 2197 O O . ASP A 1 273 ? -7.497 -0.269 -9.640 1.00 86.56 273 ASP A O 1
ATOM 2201 N N . ILE A 1 274 ? -5.442 0.517 -9.195 1.00 90.88 274 ILE A N 1
ATOM 2202 C CA . ILE A 1 274 ? -5.117 -0.583 -8.286 1.00 90.88 274 ILE A CA 1
ATOM 2203 C C . ILE A 1 274 ? -5.849 -0.376 -6.971 1.00 90.88 274 ILE A C 1
ATOM 2205 O O . ILE A 1 274 ? -5.686 0.652 -6.310 1.00 90.88 274 ILE A O 1
ATOM 2209 N N . ASN A 1 275 ? -6.570 -1.405 -6.533 1.00 90.00 275 ASN A N 1
ATOM 2210 C CA . ASN A 1 275 ? -7.130 -1.420 -5.194 1.00 90.00 275 ASN A CA 1
ATOM 2211 C C . ASN A 1 275 ? -6.026 -1.699 -4.154 1.00 90.00 275 ASN A C 1
ATOM 2213 O O . ASN A 1 275 ? -5.539 -2.822 -4.022 1.00 90.00 275 ASN A O 1
ATOM 2217 N N . LEU A 1 276 ? -5.656 -0.670 -3.385 1.00 95.00 276 LEU A N 1
ATOM 2218 C CA . LEU A 1 276 ? -4.650 -0.740 -2.317 1.00 95.00 276 LEU A CA 1
ATOM 2219 C C . LEU A 1 276 ? -5.239 -1.006 -0.920 1.00 95.00 276 LEU A C 1
ATOM 2221 O O . LEU A 1 276 ? -4.524 -0.897 0.081 1.00 95.00 276 LEU A O 1
ATOM 2225 N N . GLU A 1 277 ? -6.520 -1.366 -0.817 1.00 94.81 277 GLU A N 1
ATOM 2226 C CA . GLU A 1 277 ? -7.185 -1.672 0.454 1.00 94.81 277 GLU A CA 1
ATOM 2227 C C . GLU A 1 277 ? -6.461 -2.790 1.212 1.00 94.81 277 GLU A C 1
ATOM 2229 O O . GLU A 1 277 ? -6.169 -2.650 2.402 1.00 94.81 277 GLU A O 1
ATOM 2234 N N . SER A 1 278 ? -6.096 -3.877 0.524 1.00 95.69 278 SER A N 1
ATOM 2235 C CA . SER A 1 278 ? -5.409 -5.010 1.150 1.00 95.69 278 SER A CA 1
ATOM 2236 C C . SER A 1 278 ? -4.027 -4.631 1.678 1.00 95.69 278 SER A C 1
ATOM 2238 O O . SER A 1 278 ? -3.667 -4.991 2.801 1.00 95.69 278 SER A O 1
ATOM 2240 N N . PHE A 1 279 ? -3.277 -3.837 0.916 1.00 97.38 279 PHE A N 1
ATOM 2241 C CA . PHE A 1 279 ? -1.986 -3.309 1.347 1.00 97.38 279 PHE A CA 1
ATOM 2242 C C . PHE A 1 279 ? -2.130 -2.371 2.554 1.00 97.38 279 PHE A C 1
ATOM 2244 O O . PHE A 1 279 ? -1.385 -2.487 3.528 1.00 97.38 279 PHE A O 1
ATOM 2251 N N . THR A 1 280 ? -3.135 -1.493 2.536 1.00 97.44 280 THR A N 1
ATOM 2252 C CA . THR A 1 280 ? -3.444 -0.583 3.648 1.00 97.44 280 THR A CA 1
ATOM 2253 C C . THR A 1 280 ? -3.770 -1.367 4.912 1.00 97.44 280 THR A C 1
ATOM 2255 O O . THR A 1 280 ? -3.169 -1.134 5.959 1.00 97.44 280 THR A O 1
ATOM 2258 N N . ARG A 1 281 ? -4.650 -2.365 4.806 1.00 95.94 281 ARG A N 1
ATOM 2259 C CA . ARG A 1 281 ? -5.039 -3.231 5.919 1.00 95.94 281 ARG A CA 1
ATOM 2260 C C . ARG A 1 281 ? -3.852 -4.017 6.487 1.00 95.94 281 ARG A C 1
ATOM 2262 O O . ARG A 1 281 ? -3.725 -4.119 7.709 1.00 95.94 281 ARG A O 1
ATOM 2269 N N . LEU A 1 282 ? -2.963 -4.522 5.627 1.00 96.75 282 LEU A N 1
ATOM 2270 C CA . LEU A 1 282 ? -1.723 -5.191 6.035 1.00 96.75 282 LEU A CA 1
ATOM 2271 C C . LEU A 1 282 ? -0.825 -4.247 6.849 1.00 96.75 282 LEU A C 1
ATOM 2273 O O . LEU A 1 282 ? -0.392 -4.600 7.947 1.00 96.75 282 LEU A O 1
ATOM 2277 N N . ASN A 1 283 ? -0.604 -3.028 6.349 1.00 97.38 283 ASN A N 1
ATOM 2278 C CA . ASN A 1 283 ? 0.190 -2.003 7.029 1.00 97.38 283 ASN A CA 1
ATOM 2279 C C . ASN A 1 283 ? -0.426 -1.603 8.371 1.00 97.38 283 ASN A C 1
ATOM 2281 O O . ASN A 1 283 ? 0.280 -1.523 9.373 1.00 97.38 283 ASN A O 1
ATOM 2285 N N . THR A 1 284 ? -1.747 -1.415 8.426 1.00 96.50 284 THR A N 1
ATOM 2286 C CA . THR A 1 284 ? -2.456 -1.133 9.677 1.00 96.50 284 THR A CA 1
ATOM 2287 C C . THR A 1 284 ? -2.249 -2.248 10.701 1.00 96.50 284 THR A C 1
ATOM 2289 O O . THR A 1 284 ? -2.039 -1.961 11.876 1.00 96.50 284 THR A O 1
ATOM 2292 N N . HIS A 1 285 ? -2.275 -3.516 10.287 1.00 94.25 285 HIS A N 1
ATOM 2293 C CA . HIS A 1 285 ? -2.022 -4.635 11.194 1.00 94.25 285 HIS A CA 1
ATOM 2294 C C . HIS A 1 285 ? -0.575 -4.653 11.713 1.00 94.25 285 HIS A C 1
ATOM 2296 O O . HIS A 1 285 ? -0.354 -4.873 12.903 1.00 94.25 285 HIS A O 1
ATOM 2302 N N . ILE A 1 286 ? 0.409 -4.385 10.850 1.00 96.50 286 ILE A N 1
ATOM 2303 C CA . ILE A 1 286 ? 1.819 -4.269 11.253 1.00 96.50 286 ILE A CA 1
ATOM 2304 C C . ILE A 1 286 ? 1.990 -3.145 12.280 1.00 96.50 286 ILE A C 1
ATOM 2306 O O . ILE A 1 286 ? 2.550 -3.387 13.345 1.00 96.50 286 ILE A O 1
ATOM 2310 N N . LEU A 1 287 ? 1.430 -1.961 12.014 1.00 96.69 287 LEU A N 1
ATOM 2311 C CA . LEU A 1 287 ? 1.478 -0.819 12.934 1.00 96.69 287 LEU A CA 1
ATOM 2312 C C . LEU A 1 287 ? 0.799 -1.122 14.276 1.00 96.69 287 LEU A C 1
ATOM 2314 O O . LEU A 1 287 ? 1.307 -0.731 15.324 1.00 96.69 287 LEU A O 1
ATOM 2318 N N . LYS A 1 288 ? -0.323 -1.853 14.268 1.00 94.25 288 LYS A N 1
ATOM 2319 C CA . LYS A 1 288 ? -0.982 -2.308 15.502 1.00 94.25 288 LYS A CA 1
ATOM 2320 C C . LYS A 1 288 ? -0.064 -3.202 16.336 1.00 94.25 288 LYS A C 1
ATOM 2322 O O . LYS A 1 288 ? 0.002 -3.016 17.545 1.00 94.25 288 LYS A O 1
ATOM 2327 N N . LEU A 1 289 ? 0.657 -4.138 15.715 1.00 95.38 289 LEU A N 1
ATOM 2328 C CA . LEU A 1 289 ? 1.623 -4.981 16.427 1.00 95.38 289 LEU A CA 1
ATOM 2329 C C . LEU A 1 289 ? 2.788 -4.162 16.998 1.00 95.38 289 LEU A C 1
ATOM 2331 O O . LEU A 1 289 ? 3.182 -4.392 18.136 1.00 95.38 289 LEU A O 1
ATOM 2335 N N . GLU A 1 290 ? 3.297 -3.178 16.251 1.00 95.12 290 GLU A N 1
ATOM 2336 C CA . GLU A 1 290 ? 4.341 -2.268 16.748 1.00 95.12 290 GLU A CA 1
ATOM 2337 C C . GLU A 1 290 ? 3.868 -1.449 17.945 1.00 95.12 290 GLU A C 1
ATOM 2339 O O . GLU A 1 290 ? 4.628 -1.226 18.885 1.00 95.12 290 GLU A O 1
ATOM 2344 N N . GLU A 1 291 ? 2.612 -1.010 17.934 1.00 94.00 291 GLU A N 1
ATOM 2345 C CA . GLU A 1 291 ? 2.040 -0.298 19.068 1.00 94.00 291 GLU A CA 1
ATOM 2346 C C . GLU A 1 291 ? 1.845 -1.227 20.270 1.00 94.00 291 GLU A C 1
ATOM 2348 O O . GLU A 1 291 ? 2.228 -0.873 21.384 1.00 94.00 291 GLU A O 1
ATOM 2353 N N . LEU A 1 292 ? 1.359 -2.454 20.052 1.00 93.19 292 LEU A N 1
ATOM 2354 C CA . LEU A 1 292 ? 1.257 -3.460 21.109 1.00 93.19 292 LEU A CA 1
ATOM 2355 C C . LEU A 1 292 ? 2.619 -3.741 21.756 1.00 93.19 292 LEU A C 1
ATOM 2357 O O . LEU A 1 292 ? 2.694 -3.742 22.984 1.00 93.19 292 LEU A O 1
ATOM 2361 N N . GLU A 1 293 ? 3.698 -3.873 20.973 1.00 94.06 293 GLU A N 1
ATOM 2362 C CA . GLU A 1 293 ? 5.074 -4.006 21.485 1.00 94.06 293 GLU A CA 1
ATOM 2363 C C . GLU A 1 293 ? 5.453 -2.862 22.443 1.00 94.06 293 GLU A C 1
ATOM 2365 O O . GLU A 1 293 ? 6.054 -3.113 23.490 1.00 94.06 293 GLU A O 1
ATOM 2370 N N . LYS A 1 294 ? 5.073 -1.612 22.134 1.00 92.56 294 LYS A N 1
ATOM 2371 C CA . LYS A 1 294 ? 5.336 -0.454 23.009 1.00 92.56 294 LYS A CA 1
ATOM 2372 C C . LYS A 1 294 ? 4.510 -0.498 24.291 1.00 92.56 294 LYS A C 1
ATOM 2374 O O . LYS A 1 294 ? 5.021 -0.141 25.352 1.00 92.56 294 LYS A O 1
ATOM 2379 N N . THR A 1 295 ? 3.258 -0.957 24.222 1.00 92.88 295 THR A N 1
ATOM 2380 C CA . THR A 1 295 ? 2.388 -1.050 25.410 1.00 92.88 295 THR A CA 1
ATOM 2381 C C . THR A 1 295 ? 2.865 -2.079 26.436 1.00 92.88 295 THR A C 1
ATOM 2383 O O . THR A 1 295 ? 2.429 -2.035 27.582 1.00 92.88 295 THR A O 1
ATOM 2386 N N . VAL A 1 296 ? 3.789 -2.968 26.058 1.00 94.75 296 VAL A N 1
ATOM 2387 C CA . VAL A 1 296 ? 4.386 -3.989 26.932 1.00 94.75 296 VAL A CA 1
ATOM 2388 C C . VAL A 1 296 ? 5.906 -3.822 27.066 1.00 94.75 296 VAL A C 1
ATOM 2390 O O . VAL A 1 296 ? 6.632 -4.794 27.245 1.00 94.75 296 VAL A O 1
ATOM 2393 N N . LEU A 1 297 ? 6.416 -2.585 26.979 1.00 92.94 297 LEU A N 1
ATOM 2394 C CA . LEU A 1 297 ? 7.857 -2.309 27.072 1.00 92.94 297 LEU A CA 1
ATOM 2395 C C . LEU A 1 297 ? 8.474 -2.756 28.410 1.00 92.94 297 LEU A C 1
ATOM 2397 O O . LEU A 1 297 ? 9.619 -3.207 28.438 1.00 92.94 297 LEU A O 1
ATOM 2401 N N . ASN A 1 298 ? 7.720 -2.586 29.495 1.00 92.94 298 ASN A N 1
ATOM 2402 C CA . ASN A 1 298 ? 8.056 -2.928 30.876 1.00 92.94 298 ASN A CA 1
ATOM 2403 C C . ASN A 1 298 ? 6.762 -3.155 31.680 1.00 92.94 298 ASN A C 1
ATOM 2405 O O . ASN A 1 298 ? 5.658 -2.959 31.156 1.00 92.94 298 ASN A O 1
ATOM 2409 N N . ASP A 1 299 ? 6.891 -3.552 32.949 1.00 94.00 299 ASP A N 1
ATOM 2410 C CA . ASP A 1 299 ? 5.736 -3.821 33.813 1.00 94.00 299 ASP A CA 1
ATOM 2411 C C . ASP A 1 299 ? 4.821 -2.601 33.985 1.00 94.00 299 ASP A C 1
ATOM 2413 O O . ASP A 1 299 ? 3.606 -2.746 33.869 1.00 94.00 299 ASP A O 1
ATOM 2417 N N . ASP A 1 300 ? 5.372 -1.395 34.151 1.00 95.00 300 ASP A N 1
ATOM 2418 C CA . ASP A 1 300 ? 4.579 -0.165 34.305 1.00 95.00 300 ASP A CA 1
ATOM 2419 C C . ASP A 1 300 ? 3.692 0.111 33.081 1.00 95.00 300 ASP A C 1
ATOM 2421 O O . ASP A 1 300 ? 2.500 0.411 33.203 1.00 95.00 300 ASP A O 1
ATOM 2425 N N . SER A 1 301 ? 4.258 -0.028 31.879 1.00 93.81 301 SER A N 1
ATOM 2426 C CA . SER A 1 301 ? 3.536 0.173 30.617 1.00 93.81 301 SER A CA 1
ATOM 2427 C C . SER A 1 301 ? 2.444 -0.882 30.436 1.00 93.81 301 SER A C 1
ATOM 2429 O O . SER A 1 301 ? 1.312 -0.545 30.072 1.00 93.81 301 SER A O 1
ATOM 2431 N N . LYS A 1 302 ? 2.749 -2.143 30.778 1.00 95.88 302 LYS A N 1
ATOM 2432 C CA . LYS A 1 302 ? 1.795 -3.258 30.730 1.00 95.88 302 LYS A CA 1
ATOM 2433 C C . LYS A 1 302 ? 0.636 -3.034 31.700 1.00 95.88 302 LYS A C 1
ATOM 2435 O O . LYS A 1 302 ? -0.521 -3.158 31.303 1.00 95.88 302 LYS A O 1
ATOM 2440 N N . ILE A 1 303 ? 0.924 -2.645 32.945 1.00 96.00 303 ILE A N 1
ATOM 2441 C CA . ILE A 1 303 ? -0.090 -2.325 33.960 1.00 96.00 303 ILE A CA 1
ATOM 2442 C C . ILE A 1 303 ? -0.985 -1.186 33.470 1.00 96.00 303 ILE A C 1
ATOM 2444 O O . ILE A 1 303 ? -2.208 -1.288 33.553 1.00 96.00 303 ILE A O 1
ATOM 2448 N N . LYS A 1 304 ? -0.404 -0.129 32.892 1.00 95.62 304 LYS A N 1
ATOM 2449 C CA . LYS A 1 304 ? -1.176 0.973 32.305 1.00 95.62 304 LYS A CA 1
ATOM 2450 C C . LYS A 1 304 ? -2.101 0.492 31.181 1.00 95.62 304 LYS A C 1
ATOM 2452 O O . LYS A 1 304 ? -3.258 0.904 31.139 1.00 95.62 304 LYS A O 1
ATOM 2457 N N . SER A 1 305 ? -1.621 -0.395 30.308 1.00 94.06 305 SER A N 1
ATOM 2458 C CA . SER A 1 305 ? -2.426 -1.007 29.240 1.00 94.06 305 SER A CA 1
ATOM 2459 C C . SER A 1 305 ? -3.594 -1.827 29.804 1.00 94.06 305 SER A C 1
ATOM 2461 O O . SER A 1 305 ? -4.739 -1.630 29.394 1.00 94.06 305 SER A O 1
ATOM 2463 N N . ILE A 1 306 ? -3.337 -2.668 30.815 1.00 95.94 306 ILE A N 1
ATOM 2464 C CA . ILE A 1 306 ? -4.368 -3.451 31.516 1.00 95.94 306 ILE A CA 1
ATOM 2465 C C . ILE A 1 306 ? -5.422 -2.525 32.132 1.00 95.94 306 ILE A C 1
ATOM 2467 O O . ILE A 1 306 ? -6.615 -2.756 31.949 1.00 95.94 306 ILE A O 1
ATOM 2471 N N . LEU A 1 307 ? -5.008 -1.464 32.832 1.00 96.00 307 LEU A N 1
ATOM 2472 C CA . LEU A 1 307 ? -5.927 -0.514 33.467 1.00 96.00 307 LEU A CA 1
ATOM 2473 C C . LEU A 1 307 ? -6.816 0.200 32.443 1.00 96.00 307 LEU A C 1
ATOM 2475 O O . LEU A 1 307 ? -8.024 0.296 32.651 1.00 96.00 307 LEU A O 1
ATOM 2479 N N . LEU A 1 308 ? -6.246 0.657 31.323 1.00 95.25 308 LEU A N 1
ATOM 2480 C CA . LEU A 1 308 ? -7.007 1.301 30.248 1.00 95.25 308 LEU A CA 1
ATOM 2481 C C . LEU A 1 308 ? -8.030 0.345 29.625 1.00 95.25 308 LEU A C 1
ATOM 2483 O O . LEU A 1 308 ? -9.191 0.717 29.451 1.00 95.25 308 LEU A O 1
ATOM 2487 N N . LYS A 1 309 ? -7.627 -0.897 29.333 1.00 95.88 309 LYS A N 1
ATOM 2488 C CA . LYS A 1 309 ? -8.523 -1.913 28.763 1.00 95.88 309 LYS A CA 1
ATOM 2489 C C . LYS A 1 309 ? -9.618 -2.320 29.744 1.00 95.88 309 LYS A C 1
ATOM 2491 O O . LYS A 1 309 ? -10.779 -2.375 29.352 1.00 95.88 309 LYS A O 1
ATOM 2496 N N . LYS A 1 310 ? -9.293 -2.513 31.027 1.00 96.62 310 LYS A N 1
ATOM 2497 C CA . LYS A 1 310 ? -10.293 -2.764 32.078 1.00 96.62 310 LYS A CA 1
ATOM 2498 C C . LYS A 1 310 ? -11.285 -1.613 32.197 1.00 96.62 310 LYS A C 1
ATOM 2500 O O . LYS A 1 310 ? -12.480 -1.868 32.256 1.00 96.62 310 LYS A O 1
ATOM 2505 N N . GLN A 1 311 ? -10.826 -0.362 32.156 1.00 96.38 311 GLN A N 1
ATOM 2506 C CA . GLN A 1 311 ? -11.735 0.785 32.181 1.00 96.38 311 GLN A CA 1
ATOM 2507 C C . GLN A 1 311 ? -12.667 0.803 30.960 1.00 96.38 311 GLN A C 1
ATOM 2509 O O . GLN A 1 311 ? -13.855 1.074 31.110 1.00 96.38 311 GLN A O 1
ATOM 2514 N N . ARG A 1 312 ? -12.157 0.477 29.763 1.00 97.00 312 ARG A N 1
ATOM 2515 C CA . ARG A 1 312 ? -12.977 0.364 28.546 1.00 97.00 312 ARG A CA 1
ATOM 2516 C C . ARG A 1 312 ? -14.001 -0.772 28.639 1.00 97.00 312 ARG A C 1
ATOM 2518 O O . ARG A 1 312 ? -15.138 -0.572 28.228 1.00 97.00 312 ARG A O 1
ATOM 2525 N N . ILE A 1 313 ? -13.634 -1.915 29.220 1.00 97.06 313 ILE A N 1
ATOM 2526 C CA . ILE A 1 313 ? -14.562 -3.024 29.499 1.00 97.06 313 ILE A CA 1
ATOM 2527 C C . ILE A 1 313 ? -15.700 -2.545 30.408 1.00 97.06 313 ILE A C 1
ATOM 2529 O O . ILE A 1 313 ? -16.861 -2.691 30.041 1.00 97.06 313 ILE A O 1
ATOM 2533 N N . LEU A 1 314 ? -15.379 -1.915 31.546 1.00 96.81 314 LEU A N 1
ATOM 2534 C CA . LEU A 1 314 ? -16.392 -1.411 32.486 1.00 96.81 314 LEU A CA 1
ATOM 2535 C C . LEU A 1 314 ? -17.314 -0.369 31.838 1.00 96.81 314 LEU A C 1
ATOM 2537 O O . LEU A 1 314 ? -18.517 -0.364 32.093 1.00 96.81 314 LEU A O 1
ATOM 2541 N N . GLU A 1 315 ? -16.756 0.497 30.986 1.00 97.00 315 GLU A N 1
ATOM 2542 C CA . GLU A 1 315 ? -17.519 1.476 30.211 1.00 97.00 315 GLU A CA 1
ATOM 2543 C C . GLU A 1 315 ? -18.542 0.789 29.297 1.00 97.00 315 GLU A C 1
ATOM 2545 O O . GLU A 1 315 ? -19.722 1.132 29.340 1.00 97.00 315 GLU A O 1
ATOM 2550 N N . ILE A 1 316 ? -18.117 -0.191 28.493 1.00 96.88 316 ILE A N 1
ATOM 2551 C CA . ILE A 1 316 ? -19.007 -0.902 27.563 1.00 96.88 316 ILE A CA 1
ATOM 2552 C C . ILE A 1 316 ? -20.064 -1.711 28.328 1.00 96.88 316 ILE A C 1
ATOM 2554 O O . ILE A 1 316 ? -21.233 -1.672 27.953 1.00 96.88 316 ILE A O 1
ATOM 2558 N N . GLU A 1 317 ? -19.697 -2.381 29.423 1.00 96.06 317 GLU A N 1
ATOM 2559 C CA . GLU A 1 317 ? -20.636 -3.140 30.264 1.00 96.06 317 GLU A CA 1
ATOM 2560 C C . GLU A 1 317 ? -21.728 -2.247 30.867 1.00 96.06 317 GLU A C 1
ATOM 2562 O O . GLU A 1 317 ? -22.905 -2.607 30.879 1.00 96.06 317 GLU A O 1
ATOM 2567 N N . ASP A 1 318 ? -21.378 -1.057 31.356 1.00 97.06 318 ASP A N 1
ATOM 2568 C CA . ASP A 1 318 ? -22.379 -0.124 31.875 1.00 97.06 318 ASP A CA 1
ATOM 2569 C C . ASP A 1 318 ? -23.254 0.460 30.756 1.00 97.06 318 ASP A C 1
ATOM 2571 O O . ASP A 1 318 ? -24.457 0.656 30.947 1.00 97.06 318 ASP A O 1
ATOM 2575 N N . ARG A 1 319 ? -22.686 0.693 29.567 1.00 96.62 319 ARG A N 1
ATOM 2576 C CA . ARG A 1 319 ? -23.437 1.125 28.377 1.00 96.62 319 ARG A CA 1
ATOM 2577 C C . ARG A 1 319 ? -24.395 0.033 27.883 1.00 96.62 319 ARG A C 1
ATOM 2579 O O . ARG A 1 319 ? -25.501 0.342 27.442 1.00 96.62 319 ARG A O 1
ATOM 2586 N N . GLU A 1 320 ? -24.017 -1.238 28.005 1.00 96.00 320 GLU A N 1
ATOM 2587 C CA . GLU A 1 320 ? -24.884 -2.395 27.750 1.00 96.00 320 GLU A CA 1
ATOM 2588 C C . GLU A 1 320 ? -26.034 -2.459 28.767 1.00 96.00 320 GLU A C 1
ATOM 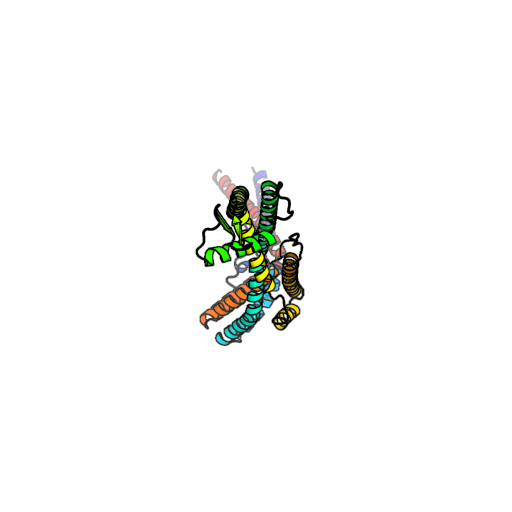2590 O O . GLU A 1 320 ? -27.193 -2.630 28.387 1.00 96.00 320 GLU A O 1
ATOM 2595 N N . LYS A 1 321 ? -25.764 -2.212 30.058 1.00 95.56 321 LYS A N 1
ATOM 2596 C CA . LYS A 1 321 ? -26.830 -2.107 31.069 1.00 95.56 321 LYS A CA 1
ATOM 2597 C C . LYS A 1 321 ? -27.832 -1.004 30.726 1.00 95.56 321 LYS A C 1
ATOM 2599 O O . LYS A 1 321 ? -29.031 -1.227 30.889 1.00 95.56 321 LYS A O 1
ATOM 2604 N N . ILE A 1 322 ? -27.384 0.153 30.222 1.00 95.44 322 ILE A N 1
ATOM 2605 C CA . ILE A 1 322 ? -28.294 1.227 29.782 1.00 95.44 322 ILE A CA 1
ATOM 2606 C C . ILE A 1 322 ? -29.230 0.750 28.668 1.00 95.44 322 ILE A C 1
ATOM 2608 O O . ILE A 1 322 ? -30.411 1.083 28.728 1.00 95.44 322 ILE A O 1
ATOM 2612 N N . ILE A 1 323 ? -28.766 -0.067 27.712 1.00 95.00 323 ILE A N 1
ATOM 2613 C CA . ILE A 1 323 ? -29.636 -0.632 26.660 1.00 95.00 323 ILE A CA 1
ATOM 2614 C C . ILE A 1 323 ? -30.836 -1.351 27.283 1.00 95.00 323 ILE A C 1
ATOM 2616 O O . ILE A 1 323 ? -31.969 -1.128 26.859 1.00 95.00 323 ILE A O 1
ATOM 2620 N N . SER A 1 324 ? -30.601 -2.167 28.317 1.00 93.62 324 SER A N 1
ATOM 2621 C CA . SER A 1 324 ? -31.641 -3.001 28.937 1.00 93.62 324 SER A CA 1
ATOM 2622 C C . SER A 1 324 ? -32.759 -2.208 29.631 1.00 93.62 324 SER A C 1
ATOM 2624 O O . SER A 1 324 ? -33.893 -2.678 29.699 1.00 93.62 324 SER A O 1
ATOM 2626 N N . VAL A 1 325 ? -32.466 -0.997 30.116 1.00 94.69 325 VAL A N 1
ATOM 2627 C CA . VAL A 1 325 ? -33.416 -0.138 30.853 1.00 94.69 325 VAL A CA 1
ATOM 2628 C C . VAL A 1 325 ? -33.757 1.158 30.114 1.00 94.69 325 VAL A C 1
ATOM 2630 O O . VAL A 1 325 ? -34.442 2.029 30.648 1.00 94.69 325 VAL A O 1
ATOM 2633 N N . LYS A 1 326 ? -33.284 1.307 28.877 1.00 94.94 326 LYS A N 1
ATOM 2634 C CA . LYS A 1 326 ? -33.351 2.534 28.079 1.00 94.94 326 LYS A CA 1
ATOM 2635 C C . LYS A 1 326 ? -34.746 3.155 28.041 1.00 94.94 326 LYS A C 1
ATOM 2637 O O . LYS A 1 326 ? -34.900 4.348 28.308 1.00 94.94 326 LYS A O 1
ATOM 2642 N N . ASP A 1 327 ? -35.759 2.355 27.729 1.00 94.50 327 ASP A N 1
ATOM 2643 C CA . ASP A 1 327 ? -37.133 2.846 27.602 1.00 94.50 327 ASP A CA 1
ATOM 2644 C C . ASP A 1 327 ? -37.707 3.271 28.956 1.00 94.50 327 ASP A C 1
ATOM 2646 O O . ASP A 1 327 ? -38.376 4.299 29.047 1.00 94.50 327 ASP A O 1
ATOM 2650 N N . GLN A 1 328 ? -37.360 2.557 30.030 1.00 94.12 328 GLN A N 1
ATOM 2651 C CA . GLN A 1 328 ? -37.748 2.924 31.394 1.00 94.12 328 GLN A CA 1
ATOM 2652 C C . GLN A 1 328 ? -37.123 4.264 31.799 1.00 94.12 328 GLN A C 1
ATOM 2654 O O . GLN A 1 328 ? -37.816 5.125 32.334 1.00 94.12 328 GLN A O 1
ATOM 2659 N N . ILE A 1 329 ? -35.844 4.485 31.474 1.00 93.81 329 ILE A N 1
ATOM 2660 C CA . ILE A 1 329 ? -35.171 5.772 31.696 1.00 93.81 329 ILE A CA 1
ATOM 2661 C C . ILE A 1 329 ? -35.890 6.888 30.928 1.00 93.81 329 ILE A C 1
ATOM 2663 O O . ILE A 1 329 ? -36.175 7.940 31.501 1.00 93.81 329 ILE A O 1
ATOM 2667 N N . LYS A 1 330 ? -36.223 6.678 29.646 1.00 94.31 330 LYS A N 1
ATOM 2668 C CA . LYS A 1 330 ? -36.931 7.686 28.836 1.00 94.31 330 LYS A CA 1
ATOM 2669 C C . LYS A 1 330 ? -38.321 8.005 29.390 1.00 94.31 330 LYS A C 1
ATOM 2671 O O . LYS A 1 330 ? -38.720 9.172 29.375 1.00 94.31 330 LYS A O 1
ATOM 2676 N N . GLU A 1 331 ? -39.043 7.013 29.902 1.00 93.00 331 GLU A N 1
ATOM 2677 C CA . GLU A 1 331 ? -40.320 7.236 30.582 1.00 93.00 331 GLU A CA 1
ATOM 2678 C C . GLU A 1 331 ? -40.149 8.025 31.885 1.00 93.00 331 GLU A C 1
ATOM 2680 O O . GLU A 1 331 ? -40.870 8.998 32.103 1.00 93.00 331 GLU A O 1
ATOM 2685 N N . GLU A 1 332 ? -39.153 7.708 32.714 1.00 92.88 332 GLU A N 1
ATOM 2686 C CA . GLU A 1 332 ? -38.883 8.473 33.939 1.00 92.88 332 GLU A CA 1
ATOM 2687 C C . GLU A 1 332 ? -38.461 9.924 33.649 1.00 92.88 332 GLU A C 1
ATOM 2689 O O . GLU A 1 332 ? -38.869 10.833 34.370 1.00 92.88 332 GLU A O 1
ATOM 2694 N N . ILE A 1 333 ? -37.753 10.195 32.544 1.00 92.75 333 ILE A N 1
ATOM 2695 C CA . ILE A 1 333 ? -37.486 11.574 32.091 1.00 92.75 333 ILE A CA 1
ATOM 2696 C C . ILE A 1 333 ? -38.798 12.304 31.761 1.00 92.75 333 ILE A C 1
ATOM 2698 O O . ILE A 1 333 ? -38.985 13.462 32.146 1.00 92.75 333 ILE A O 1
ATOM 2702 N N . LYS A 1 334 ? -39.739 11.647 31.066 1.00 92.12 334 LYS A N 1
ATOM 2703 C CA . LYS A 1 334 ? -41.061 12.233 30.777 1.00 92.12 334 LYS A CA 1
ATOM 2704 C C . LYS A 1 334 ? -41.837 12.513 32.064 1.00 92.12 334 LYS A C 1
ATOM 2706 O O . LYS A 1 334 ? -42.452 13.576 32.173 1.00 92.12 334 LYS A O 1
ATOM 2711 N N . LYS A 1 335 ? -41.798 11.597 33.039 1.00 92.19 335 LYS A N 1
ATOM 2712 C CA . LYS A 1 335 ? -42.417 11.806 34.358 1.00 92.19 335 LYS A CA 1
ATOM 2713 C C . LYS A 1 335 ? -41.775 12.980 35.093 1.00 92.19 335 LYS A C 1
ATOM 2715 O O . LYS A 1 335 ? -42.505 13.846 35.565 1.00 92.19 335 LYS A O 1
ATOM 2720 N N . ALA A 1 336 ? -40.445 13.081 35.100 1.00 91.06 336 ALA A N 1
ATOM 2721 C CA . ALA A 1 336 ? -39.723 14.190 35.720 1.00 91.06 336 ALA A CA 1
ATOM 2722 C C . ALA A 1 336 ? -40.119 15.549 35.114 1.00 91.06 336 ALA A C 1
ATOM 2724 O O . ALA A 1 336 ? -40.400 16.489 35.856 1.00 91.06 336 ALA A O 1
ATOM 2725 N N . LYS A 1 337 ? -40.237 15.637 33.780 1.00 92.50 337 LYS A N 1
ATOM 2726 C CA . LYS A 1 337 ? -40.730 16.840 33.079 1.00 92.50 337 LYS A CA 1
ATOM 2727 C C . LYS A 1 337 ? -42.144 17.228 33.507 1.00 92.50 337 LYS A C 1
ATOM 2729 O O . LYS A 1 337 ? -42.412 18.398 33.768 1.00 92.50 337 LYS A O 1
ATOM 2734 N N . LYS A 1 338 ? -43.052 16.253 33.606 1.00 90.25 338 LYS A N 1
ATOM 2735 C CA . LYS A 1 338 ? -44.422 16.494 34.084 1.00 90.25 338 LYS A CA 1
ATOM 2736 C C . LYS A 1 338 ? -44.443 16.949 35.543 1.00 90.25 338 LYS A C 1
ATOM 2738 O O . LYS A 1 338 ? -45.129 17.915 35.860 1.00 90.25 338 LYS A O 1
ATOM 2743 N N . ASN A 1 339 ? -43.669 16.302 36.410 1.00 89.06 339 ASN A N 1
ATOM 2744 C CA . ASN A 1 339 ? -43.591 16.643 37.828 1.00 89.06 339 ASN A CA 1
ATOM 2745 C C . ASN A 1 339 ? -43.043 18.072 38.049 1.00 89.06 339 ASN A C 1
ATOM 2747 O O . ASN A 1 339 ? -43.570 18.836 38.858 1.00 89.06 339 ASN A O 1
ATOM 2751 N N . GLU A 1 340 ? -42.053 18.503 37.258 1.00 90.00 340 GLU A N 1
ATOM 2752 C CA . GLU A 1 340 ? -41.561 19.890 37.283 1.00 90.00 340 GLU A CA 1
ATOM 2753 C C . GLU A 1 340 ? -42.654 20.911 36.901 1.00 90.00 340 GLU A C 1
ATOM 2755 O O . GLU A 1 340 ? -42.763 21.976 37.508 1.00 90.00 340 GLU A O 1
ATOM 2760 N N . LEU A 1 341 ? -43.506 20.595 35.920 1.00 88.44 341 LEU A N 1
ATOM 2761 C CA . LEU A 1 341 ? -44.630 21.461 35.551 1.00 88.44 341 LEU A CA 1
ATOM 2762 C C . LEU A 1 341 ? -45.667 21.562 36.677 1.00 88.44 341 LEU A C 1
ATOM 2764 O O . LEU A 1 341 ? -46.101 22.669 37.002 1.00 88.44 341 LEU A O 1
ATOM 2768 N N . PHE A 1 342 ? -46.042 20.441 37.301 1.00 86.81 342 PHE A N 1
ATOM 2769 C CA . PHE A 1 342 ? -47.010 20.453 38.402 1.00 86.81 342 PHE A CA 1
ATOM 2770 C C . PHE A 1 342 ? -46.466 21.171 39.646 1.00 86.81 342 PHE A C 1
ATOM 2772 O O . PHE A 1 342 ? -47.155 22.037 40.185 1.00 86.81 342 PHE A O 1
ATOM 2779 N N . SER A 1 343 ? -45.197 20.954 40.008 1.00 84.81 343 SER A N 1
ATOM 2780 C CA . SER A 1 343 ? -44.539 21.694 41.100 1.00 84.81 343 SER A CA 1
ATOM 2781 C C . SER A 1 343 ? -44.455 23.205 40.854 1.00 84.81 343 SER A C 1
ATOM 2783 O O . SER A 1 343 ? -44.638 24.001 41.784 1.00 84.81 343 SER A O 1
ATOM 2785 N N . LYS A 1 344 ? -44.271 23.647 39.601 1.00 85.88 344 LYS A N 1
ATOM 2786 C CA . LYS A 1 344 ? -44.378 25.070 39.226 1.00 85.88 344 LYS A CA 1
ATOM 2787 C C . LYS A 1 344 ? -45.792 25.618 39.436 1.00 85.88 344 LYS A C 1
ATOM 2789 O O . LYS A 1 344 ? -45.935 26.727 39.950 1.00 85.88 344 LYS A O 1
ATOM 2794 N N . ILE A 1 345 ? -46.837 24.858 39.104 1.00 83.88 345 ILE A N 1
ATOM 2795 C CA . ILE A 1 345 ? -48.238 25.254 39.347 1.00 83.88 345 ILE A CA 1
ATOM 2796 C C . ILE A 1 345 ? -48.495 25.399 40.854 1.00 83.88 345 ILE A C 1
ATOM 2798 O O . ILE A 1 345 ? -49.014 26.426 41.302 1.00 83.88 345 ILE A O 1
ATOM 2802 N N . THR A 1 346 ? -48.069 24.416 41.649 1.00 79.69 346 THR A N 1
ATOM 2803 C CA . THR A 1 346 ? -48.241 24.415 43.108 1.00 79.69 346 THR A CA 1
ATOM 2804 C C . THR A 1 346 ? -47.487 25.567 43.781 1.00 79.69 346 THR A C 1
ATOM 2806 O O . THR A 1 346 ? -48.037 26.237 44.658 1.00 79.69 346 THR A O 1
ATOM 2809 N N . SER A 1 347 ? -46.251 25.855 43.360 1.00 78.62 347 SER A N 1
ATOM 2810 C CA . SER A 1 347 ? -45.440 26.957 43.907 1.00 78.62 347 SER A CA 1
ATOM 2811 C C . SER A 1 347 ? -45.945 28.344 43.492 1.00 78.62 347 SER A C 1
ATOM 2813 O O . SER A 1 347 ? -46.011 29.249 44.326 1.00 78.62 347 SER A O 1
ATOM 2815 N N . THR A 1 348 ? -46.388 28.513 42.243 1.00 76.88 348 THR A N 1
ATOM 2816 C CA . THR A 1 348 ? -46.964 29.779 41.753 1.00 76.88 348 THR A CA 1
ATOM 2817 C C . THR A 1 348 ? -48.266 30.121 42.480 1.00 76.88 348 THR A C 1
ATOM 2819 O O . THR A 1 348 ? -48.494 31.281 42.826 1.00 76.88 348 THR A O 1
ATOM 2822 N N . TYR A 1 349 ? -49.091 29.116 42.799 1.00 70.12 349 TYR A N 1
ATOM 2823 C CA . TYR A 1 349 ? -50.277 29.297 43.640 1.00 70.12 349 TYR A CA 1
ATOM 2824 C C . TYR A 1 349 ? -49.926 29.854 45.030 1.00 70.12 349 TYR A C 1
ATOM 2826 O O . TYR A 1 349 ? -50.588 30.770 45.515 1.00 70.12 349 TYR A O 1
ATOM 2834 N N . ILE A 1 350 ? -48.874 29.331 45.675 1.00 63.91 350 ILE A N 1
ATOM 2835 C CA . ILE A 1 350 ? -48.429 29.792 47.004 1.00 63.91 350 ILE A CA 1
ATOM 2836 C C . ILE A 1 350 ? -47.995 31.263 46.947 1.00 63.91 350 ILE A C 1
ATOM 2838 O O . ILE A 1 350 ? -48.368 32.053 47.817 1.00 63.91 350 ILE A O 1
ATOM 2842 N N . LEU A 1 351 ? -47.259 31.645 45.901 1.00 61.72 351 LEU A N 1
ATOM 2843 C CA . LEU A 1 351 ? -46.814 33.023 45.691 1.00 61.72 351 LEU A CA 1
ATOM 2844 C C . LEU A 1 351 ? -47.994 33.974 45.464 1.00 61.72 351 LEU A C 1
ATOM 2846 O O . LEU A 1 351 ? -48.076 35.006 46.130 1.00 61.72 351 LEU A O 1
ATOM 2850 N N . LEU A 1 352 ? -48.942 33.614 44.595 1.00 62.25 352 LEU A N 1
ATOM 2851 C CA . LEU A 1 352 ? -50.136 34.426 44.348 1.00 62.25 352 LEU A CA 1
ATOM 2852 C C . LEU A 1 352 ? -50.992 34.562 45.611 1.00 62.25 352 LEU A C 1
ATOM 2854 O O . LEU A 1 352 ? -51.353 35.681 45.967 1.00 62.25 352 LEU A O 1
ATOM 2858 N N . GLY A 1 353 ? -51.226 33.473 46.349 1.00 59.62 353 GLY A N 1
ATOM 2859 C CA . GLY A 1 353 ? -51.902 33.523 47.647 1.00 59.62 353 GLY A CA 1
ATOM 2860 C C . GLY A 1 353 ? -51.225 34.506 48.607 1.00 59.62 353 GLY A C 1
ATOM 2861 O O . GLY A 1 353 ? -51.884 35.379 49.160 1.00 59.62 353 GLY A O 1
ATOM 2862 N N . SER A 1 354 ? -49.897 34.460 48.731 1.00 56.53 354 SER A N 1
ATOM 2863 C CA . SER A 1 354 ? -49.154 35.374 49.614 1.00 56.53 354 SER A CA 1
ATOM 2864 C C . SER A 1 354 ? -49.227 36.858 49.208 1.00 56.53 354 SER A C 1
ATOM 2866 O O . SER A 1 354 ? -49.139 37.732 50.069 1.00 56.53 354 SER A O 1
ATOM 2868 N N . ILE A 1 355 ? -49.413 37.155 47.916 1.00 56.66 355 ILE A N 1
ATOM 2869 C CA . ILE A 1 355 ? -49.567 38.522 47.391 1.00 56.66 355 ILE A CA 1
ATOM 2870 C C . ILE A 1 355 ? -51.002 39.025 47.596 1.00 56.66 355 ILE A C 1
ATOM 2872 O O . ILE A 1 355 ? -51.190 40.178 47.984 1.00 56.66 355 ILE A O 1
ATOM 2876 N N . PHE A 1 356 ? -52.008 38.172 47.380 1.00 54.38 356 PHE A N 1
ATOM 2877 C CA . PHE A 1 356 ? -53.415 38.511 47.611 1.00 54.38 356 PHE A CA 1
ATOM 2878 C C . PHE A 1 356 ? -53.724 38.709 49.103 1.00 54.38 356 PHE A C 1
ATOM 2880 O O . PHE A 1 356 ? -54.410 39.666 49.446 1.00 54.38 356 PHE A O 1
ATOM 2887 N N . TYR A 1 357 ? -53.142 37.897 49.992 1.00 51.69 357 TYR A N 1
ATOM 2888 C CA . TYR A 1 357 ? -53.278 38.061 51.447 1.00 51.69 357 TYR A CA 1
ATOM 2889 C C . TYR A 1 357 ? -52.492 39.253 52.026 1.00 51.69 357 TYR A C 1
ATOM 2891 O O . TYR A 1 357 ? -52.760 39.645 53.152 1.00 51.69 357 TYR A O 1
ATOM 2899 N N . LYS A 1 358 ? -51.535 39.839 51.287 1.00 48.91 3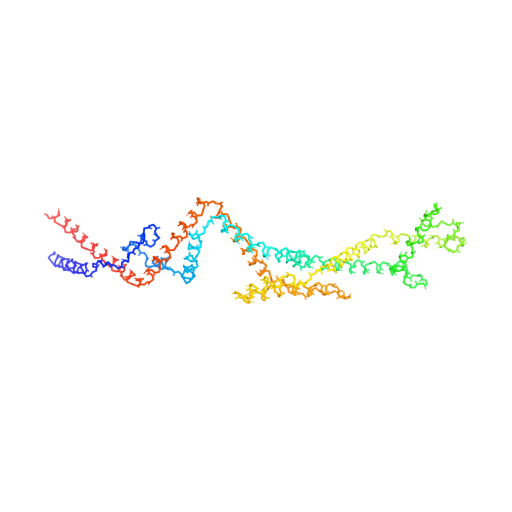58 LYS A N 1
ATOM 2900 C CA . LYS A 1 358 ? -50.813 41.068 51.686 1.00 48.91 358 LYS A CA 1
ATOM 2901 C C . LYS A 1 358 ? -51.469 42.369 51.201 1.00 48.91 358 LYS A C 1
ATOM 2903 O O . LYS A 1 358 ? -51.002 43.444 51.567 1.00 48.91 358 LYS A O 1
ATOM 2908 N N . ARG A 1 359 ? -52.468 42.288 50.314 1.00 45.44 359 ARG A N 1
ATOM 2909 C CA . ARG A 1 359 ? -53.197 43.440 49.740 1.00 45.44 359 ARG A CA 1
ATOM 2910 C C . ARG A 1 359 ? -54.631 43.589 50.271 1.00 45.44 359 ARG A C 1
ATOM 2912 O O . ARG A 1 359 ? -55.314 44.525 49.859 1.00 45.44 359 ARG A O 1
ATOM 2919 N N . LEU A 1 360 ? -55.056 42.681 51.147 1.00 43.78 360 LEU A N 1
ATOM 2920 C CA . LEU A 1 360 ? -56.176 42.831 52.081 1.00 43.78 360 LEU A CA 1
ATOM 2921 C C . LEU A 1 360 ? -55.607 43.295 53.421 1.00 43.78 360 LEU A C 1
ATOM 2923 O O . LEU A 1 360 ? -56.298 44.092 54.089 1.00 43.78 360 LEU A O 1
#

Foldseek 3Di:
DVVVVVVLVVLLVVLVVLLVVLDFDPLADDADPPFPSVPDDQFLPDDLVVLVVLAFDPVLVVVLVVLVVVLVVLVVDALVVQLVVLVVVLVLLVVLLVLLVVLCVCQAPVNLVVLVVLVVLLVVLVVVQVVLQCVLCVPPPDPCCSPPVNLVVVVVLVVVCVVVVHDPPHAAQDQRPPPRDGQHPVNRVVSVSSVVSCVDPSVVSNVVSVVVSVVSLVVLVPRDLDCVVNVVVLVVCCVVPVPLSVLSNVLSVLSVVQSVQSNDPDHDSPDDHRDCVSSVVSVVSSVVSVVSSVCSVHPVSSVVVSVVSVSSSSNNVSSNVSVVSSVVSSVSSVSNSSSVVSVVSNVVSVVVVVVVVVVD

pLDDT: mean 90.55, std 8.64, range [43.78, 98.25]

Sequence (360 aa):
MDELLKTSEFIKNKAKTEETFYAAATVLPKMNSNTTPSKLVISASLDPNQVDLLCATQEELKELSDLRVEVLELENNTPEKLREEYKNRRLRIVPLQVFLTSLINELGSEKFQQIKELHEKKVQTKNAADLLSKSTFSVLPISEIGSEEWITMWKSVKNFIECLNNNFPVLEGDHCPTCLQVVDHATAARLLTFDEYLQNELQKEAAIALDNWNTVLKKIKKLNFSKTPYEAILNDIKSKDEAFSLLLYNLIDQLNERAKSILKDIPSFDFDDINLESFTRLNTHILKLEELEKTVLNDDSKIKSILLKKQRILEIEDREKIISVKDQIKEEIKKAKKNELFSKITSTYILLGSIFYKRL

Radius of gyration: 42.71 Å; chains: 1; bounding box: 107×63×107 Å

Secondary structure (DSSP, 8-state):
-HHHHHHHHHHHHHHHHHHHHTPPP-----PPTT-SGGG----TT--HHHHHHTSPPHHHHHHHHHHHHHHHHHHHS-HHHHHHHHHHHHHHHHHHHHHHHHHHHHHSHHHHHHHHHHHHHHHHHHHHHHHHHHHHHTTSSSTTTTSHHHHHHHHHHHHHHHHTT--SSPPTTSBPTTT-PBPPHHHHHHHHHHHHHHHSHHHHHHHHHHHHHHHHHHHHTT-----GGGHHHHHHHHHH-HHHHHHHHHHHHHHHHHHHHHTSSS-----PPP--HHHHHHHHHHHHHHHHHHHTSSHHHHHHHHHHHHHHHHHHHHHHHHHHHHHHHHHHHHHHHHHHHHHHHHHHHHHHHHHHTT--